Protein AF-A0AAW4BIW3-F1 (afdb_monomer)

Mean predicted aligned error: 8.55 Å

Solvent-accessible surface area (backbone atoms only — not comparable to full-atom values): 11588 Å² total; per-residue (Å²): 130,84,78,83,34,54,68,54,32,49,52,50,38,53,51,53,28,50,51,24,49,49,49,58,75,45,48,90,77,51,81,71,29,57,93,50,37,49,62,55,48,36,56,49,49,31,51,50,31,54,52,51,51,54,36,48,76,68,76,40,76,34,72,49,74,54,68,43,78,51,23,33,38,29,77,38,73,46,87,87,76,62,65,54,48,30,31,41,34,42,30,37,40,39,34,28,51,78,36,20,64,40,36,32,40,36,36,42,34,39,30,39,52,38,52,94,86,41,76,81,79,55,72,93,70,54,42,96,88,54,77,87,60,73,30,36,36,36,57,44,38,39,36,50,34,34,43,71,75,64,82,53,90,83,59,66,46,52,30,45,43,49,57,78,92,81,66,68,72,49,55,60,66,74,93,57,52,68,44,84,66,59,89,64,83,46,86,67,66,73,49,78,54,80,72,62,56,61,49,70,75,59,74,121

Secondary structure (DSSP, 8-state):
-----HHHHHHHHHHHHHHHHHHHHTGGGS--BGGGHHHHHHHHHHHHHHHHHHHHHTT----EEEEEEEEEEEEEE-TTT--SEEEEEEEEEEEEETTEEEEEEEEEEEEEEE-TTSPPPPGGG-BTTB---SEEEEEEEEEEEEES----TTS-SEEEEE-----GGGG--TTS-EEE--S----------TTHHHHHHH--

Foldseek 3Di:
DDAQDLVVLLVVLVVQLVVLVVCQVCVVVDADWPPNLVNVLSVVSNVVSVVLNVCSVVVHFDWDKRWSFQWTKGWDQDPPPSQWIKIKTKTWIWGGGRSGGAKTKIKIWIKTADDPSGDPDPPVPADPVDGDDGFIEGAWMKIFMAGSPPPPPPADSTFIFIADDDDPVSNVPPPTDYHYDYPDPPGDDRDPDPPVVVCVVVVD

Structure (mmCIF, N/CA/C/O backbone):
data_AF-A0AAW4BIW3-F1
#
_entry.id   AF-A0AAW4BIW3-F1
#
loop_
_atom_site.group_PDB
_atom_site.id
_atom_site.type_symbol
_atom_site.label_atom_id
_atom_site.label_alt_id
_atom_site.label_comp_id
_atom_site.label_asym_id
_atom_site.label_entity_id
_atom_site.label_seq_id
_atom_site.pdbx_PDB_ins_code
_atom_site.Cartn_x
_atom_site.Cartn_y
_atom_site.Cartn_z
_atom_site.occupancy
_atom_site.B_iso_or_equiv
_atom_site.auth_seq_id
_atom_site.auth_comp_id
_atom_site.auth_asym_id
_atom_site.auth_atom_id
_atom_site.pdbx_PDB_model_num
ATOM 1 N N . MET A 1 1 ? 4.079 -8.223 27.012 1.00 48.34 1 MET A N 1
ATOM 2 C CA . MET A 1 1 ? 3.621 -7.588 25.762 1.00 48.34 1 MET A CA 1
ATOM 3 C C . MET A 1 1 ? 2.196 -7.167 26.009 1.00 48.34 1 MET A C 1
ATOM 5 O O . MET A 1 1 ? 1.389 -8.037 26.318 1.00 48.34 1 MET A O 1
ATOM 9 N N . ASP A 1 2 ? 1.937 -5.865 25.982 1.00 49.59 2 ASP A N 1
ATOM 10 C CA . ASP A 1 2 ? 0.605 -5.318 26.232 1.00 49.59 2 ASP A CA 1
ATOM 11 C C . ASP A 1 2 ? -0.386 -5.863 25.195 1.00 49.59 2 ASP A C 1
ATOM 13 O O . ASP A 1 2 ? -0.051 -6.023 24.017 1.00 49.59 2 ASP A O 1
ATOM 17 N N . TYR A 1 3 ? -1.583 -6.232 25.654 1.00 65.19 3 TYR A N 1
ATOM 18 C CA . TYR A 1 3 ? -2.673 -6.643 24.775 1.00 65.19 3 TYR A CA 1
ATOM 19 C C . TYR A 1 3 ? -3.043 -5.464 23.869 1.00 65.19 3 TYR A C 1
ATOM 21 O O . TYR A 1 3 ? -3.150 -4.334 24.340 1.00 65.19 3 TYR A O 1
ATOM 29 N N . VAL A 1 4 ? -3.238 -5.720 22.574 1.00 75.38 4 VAL A N 1
ATOM 30 C CA . VAL A 1 4 ? -3.797 -4.701 21.682 1.00 75.38 4 VAL A CA 1
ATOM 31 C C . VAL A 1 4 ? -5.254 -4.500 22.065 1.00 75.38 4 VAL A C 1
ATOM 33 O O . VAL A 1 4 ? -6.060 -5.422 21.986 1.00 75.38 4 VAL A O 1
ATOM 36 N N . ASP A 1 5 ? -5.549 -3.298 22.544 1.00 85.62 5 ASP A N 1
ATOM 37 C CA . ASP A 1 5 ? -6.841 -2.895 23.075 1.00 85.62 5 ASP A CA 1
ATOM 38 C C . ASP A 1 5 ? -7.362 -1.635 22.356 1.00 85.62 5 ASP A C 1
ATOM 40 O O . ASP A 1 5 ? -6.781 -1.136 21.380 1.00 85.62 5 ASP A O 1
ATOM 44 N N . GLU A 1 6 ? -8.492 -1.106 22.822 1.00 87.62 6 GLU A N 1
ATOM 45 C CA . GLU A 1 6 ? -9.061 0.129 22.275 1.00 87.62 6 GLU A CA 1
ATOM 46 C C . GLU A 1 6 ? -8.125 1.338 22.463 1.00 87.62 6 GLU A C 1
ATOM 48 O O . GLU A 1 6 ? -8.107 2.246 21.627 1.00 87.62 6 GLU A O 1
ATOM 53 N N . GLY A 1 7 ? -7.321 1.356 23.533 1.00 89.56 7 GLY A N 1
ATOM 54 C CA . GLY A 1 7 ? -6.355 2.417 23.817 1.00 89.56 7 GLY A CA 1
ATOM 55 C C . GLY A 1 7 ? -5.219 2.439 22.798 1.00 89.56 7 GLY A C 1
ATOM 56 O O . GLY A 1 7 ? -4.925 3.487 22.214 1.00 89.56 7 GLY A O 1
ATOM 57 N N . PHE A 1 8 ? -4.637 1.273 22.513 1.00 89.00 8 PHE A N 1
ATOM 58 C CA . PHE A 1 8 ? -3.680 1.091 21.425 1.00 89.00 8 PHE A CA 1
ATOM 59 C C . PHE A 1 8 ? -4.287 1.514 20.085 1.00 89.00 8 PHE A C 1
ATOM 61 O O . PHE A 1 8 ? -3.682 2.288 19.342 1.00 89.00 8 PHE A O 1
ATOM 68 N N . THR A 1 9 ? -5.506 1.059 19.795 1.00 90.31 9 THR A N 1
ATOM 69 C CA . THR A 1 9 ? -6.198 1.342 18.529 1.00 90.31 9 THR A CA 1
ATOM 70 C C . THR A 1 9 ? -6.441 2.835 18.333 1.00 90.31 9 THR A C 1
ATOM 72 O O . THR A 1 9 ? -6.220 3.373 17.245 1.00 90.31 9 THR A O 1
ATOM 75 N N . LYS A 1 10 ? -6.837 3.540 19.395 1.00 92.81 10 LYS A N 1
ATOM 76 C CA . LYS A 1 10 ? -6.990 4.995 19.377 1.00 92.81 10 LYS A CA 1
ATOM 77 C C . LYS A 1 10 ? -5.666 5.696 19.072 1.00 92.81 10 LYS A C 1
ATOM 79 O O . LYS A 1 10 ? -5.629 6.524 18.164 1.00 92.81 10 LYS A O 1
ATOM 84 N N . ASN A 1 11 ? -4.584 5.321 19.757 1.00 93.12 11 ASN A N 1
ATOM 85 C CA . ASN A 1 11 ? -3.253 5.885 19.511 1.00 93.12 11 ASN A CA 1
ATOM 86 C C . ASN A 1 11 ? -2.783 5.632 18.071 1.00 93.12 11 ASN A C 1
ATOM 88 O O . ASN A 1 11 ? -2.283 6.544 17.414 1.00 93.12 11 ASN A O 1
ATOM 92 N N . TYR A 1 12 ? -2.993 4.418 17.559 1.00 91.94 12 TYR A N 1
ATOM 93 C CA . TYR A 1 12 ? -2.687 4.059 16.176 1.00 91.94 12 TYR A CA 1
ATOM 94 C C . TYR A 1 12 ? -3.444 4.954 15.182 1.00 91.94 12 TYR A C 1
ATOM 96 O O . TYR A 1 12 ? -2.842 5.538 14.280 1.00 91.94 12 TYR A O 1
ATOM 104 N N . LEU A 1 13 ? -4.758 5.122 15.366 1.00 93.81 13 LEU A N 1
ATOM 105 C CA . LEU A 1 13 ? -5.584 5.970 14.502 1.00 93.81 13 LEU A CA 1
ATOM 106 C C . LEU A 1 13 ? -5.188 7.453 14.577 1.00 93.81 13 LEU A C 1
ATOM 108 O O . LEU A 1 13 ? -5.211 8.140 13.552 1.00 93.81 13 LEU A O 1
ATOM 112 N N . ASP A 1 14 ? -4.818 7.953 15.758 1.00 93.88 14 ASP A N 1
ATOM 113 C CA . ASP A 1 14 ? -4.336 9.326 15.944 1.00 93.88 14 ASP A CA 1
ATOM 114 C C . ASP A 1 14 ? -2.989 9.556 15.240 1.00 93.88 14 ASP A C 1
ATOM 116 O O . ASP A 1 14 ? -2.821 10.569 14.547 1.00 93.88 14 ASP A O 1
ATOM 120 N N . LEU A 1 15 ? -2.054 8.604 15.333 1.00 94.12 15 LEU A N 1
ATOM 121 C CA . LEU A 1 15 ? -0.782 8.639 14.602 1.00 94.12 15 LEU A CA 1
ATOM 122 C C . LEU A 1 15 ? -1.010 8.602 13.088 1.00 94.12 15 LEU A C 1
ATOM 124 O O . LEU A 1 15 ? -0.494 9.458 12.367 1.00 94.12 15 LEU A O 1
ATOM 128 N N . LEU A 1 16 ? -1.842 7.676 12.607 1.00 92.56 16 LEU A N 1
ATOM 129 C CA . LEU A 1 16 ? -2.153 7.534 11.185 1.00 92.56 16 LEU A CA 1
ATOM 130 C C . LEU A 1 16 ? -2.839 8.787 10.624 1.00 92.56 16 LEU A C 1
ATOM 132 O O . LEU A 1 16 ? -2.506 9.254 9.534 1.00 92.56 16 LEU A O 1
ATOM 136 N N . LYS A 1 17 ? -3.761 9.392 11.383 1.00 94.81 17 LYS A N 1
ATOM 137 C CA . LYS A 1 17 ? -4.388 10.675 11.028 1.00 94.81 17 LYS A CA 1
ATOM 138 C C . LYS A 1 17 ? -3.368 11.811 10.976 1.00 94.81 17 LYS A C 1
ATOM 140 O O . LYS A 1 17 ? -3.452 12.657 10.081 1.00 94.81 17 LYS A O 1
ATOM 145 N N . SER A 1 18 ? -2.450 11.867 11.938 1.00 93.88 18 SER A N 1
ATOM 146 C CA . SER A 1 18 ? -1.416 12.905 12.003 1.00 93.88 18 SER A CA 1
ATOM 147 C C . SER A 1 18 ? -0.468 12.795 10.813 1.00 93.88 18 SER A C 1
ATOM 149 O O . SER A 1 18 ? -0.224 13.792 10.135 1.00 93.88 18 SER A O 1
ATOM 151 N N . PHE A 1 19 ? -0.044 11.576 10.481 1.00 92.75 19 PHE A N 1
ATOM 152 C CA . PHE A 1 19 ? 0.739 11.286 9.284 1.00 92.75 19 PHE A CA 1
ATOM 153 C C . PHE A 1 19 ? -0.003 11.675 7.999 1.00 92.75 19 PHE A C 1
ATOM 155 O O . PHE A 1 19 ? 0.530 12.423 7.184 1.00 92.75 19 PHE A O 1
ATOM 162 N N . ALA A 1 20 ? -1.267 11.272 7.840 1.00 92.38 20 ALA A N 1
ATOM 163 C CA . ALA A 1 20 ? -2.067 11.665 6.679 1.00 92.38 20 ALA A CA 1
ATOM 164 C C . ALA A 1 20 ? -2.221 13.194 6.580 1.00 92.38 20 ALA A C 1
ATOM 166 O O . ALA A 1 20 ? -2.117 13.768 5.503 1.00 92.38 20 ALA A O 1
ATOM 167 N N . THR A 1 21 ? -2.414 13.881 7.709 1.00 92.12 21 THR A N 1
ATOM 168 C CA . THR A 1 21 ? -2.512 15.350 7.754 1.00 92.12 21 THR A CA 1
ATOM 169 C C . THR A 1 21 ? -1.202 16.021 7.346 1.00 92.12 21 THR A C 1
ATOM 171 O O . THR A 1 21 ? -1.230 17.001 6.595 1.00 92.12 21 THR A O 1
ATOM 174 N N . PHE A 1 22 ? -0.068 15.477 7.790 1.00 93.56 22 PHE A N 1
ATOM 175 C CA . PHE A 1 22 ? 1.254 15.900 7.342 1.00 93.56 22 PHE A CA 1
ATOM 176 C C . PHE A 1 22 ? 1.377 15.741 5.821 1.00 93.56 22 PHE A C 1
ATOM 178 O O . PHE A 1 22 ? 1.659 16.715 5.129 1.00 93.56 22 PHE A O 1
ATOM 185 N N . LEU A 1 23 ? 1.050 14.569 5.274 1.00 90.38 23 LEU A N 1
ATOM 186 C CA . LEU A 1 23 ? 1.114 14.328 3.831 1.00 90.38 23 LEU A CA 1
ATOM 187 C C . LEU A 1 23 ? 0.186 15.250 3.019 1.00 90.38 23 LEU A C 1
ATOM 189 O O . LEU A 1 23 ? 0.612 15.755 1.986 1.00 90.38 23 LEU A O 1
ATOM 193 N N . VAL A 1 24 ? -1.038 15.540 3.484 1.00 90.12 24 VAL A N 1
ATOM 194 C CA . VAL A 1 24 ? -1.920 16.534 2.830 1.00 90.12 24 VAL A CA 1
ATOM 195 C C . VAL A 1 24 ? -1.249 17.907 2.788 1.00 90.12 24 VAL A C 1
ATOM 197 O O . VAL A 1 24 ? -1.267 18.575 1.757 1.00 90.12 24 VAL A O 1
ATOM 200 N N . THR A 1 25 ? -0.645 18.325 3.902 1.00 91.50 25 THR A N 1
ATOM 201 C CA . THR A 1 25 ? 0.024 19.632 4.021 1.00 91.50 25 THR A CA 1
ATOM 202 C C . THR A 1 25 ? 1.185 19.756 3.038 1.00 91.50 25 THR A C 1
ATOM 204 O O . THR A 1 25 ? 1.358 20.797 2.410 1.00 91.50 25 THR A O 1
ATOM 207 N N . TYR A 1 26 ? 1.945 18.677 2.861 1.00 89.00 26 TYR A N 1
ATOM 208 C CA . TYR A 1 26 ? 3.114 18.631 1.986 1.00 89.00 26 TYR A CA 1
ATOM 209 C C . TYR A 1 26 ? 2.835 17.974 0.631 1.00 89.00 26 TYR A C 1
ATOM 211 O O . TYR A 1 26 ? 3.775 17.577 -0.053 1.00 89.00 26 TYR A O 1
ATOM 219 N N . LYS A 1 27 ? 1.568 17.899 0.198 1.00 84.88 27 LYS A N 1
ATOM 220 C CA . LYS A 1 27 ? 1.150 17.241 -1.053 1.00 84.88 27 LYS A CA 1
ATOM 221 C C . LYS A 1 27 ? 1.932 17.713 -2.280 1.00 84.88 27 LYS A C 1
ATOM 223 O O . LYS A 1 27 ? 2.220 16.907 -3.156 1.00 84.88 27 LYS A O 1
ATOM 228 N N . GLY A 1 28 ? 2.301 18.996 -2.328 1.00 84.44 28 GLY A N 1
ATOM 229 C CA . GLY A 1 28 ? 3.100 19.569 -3.417 1.00 84.44 28 GLY A CA 1
ATOM 230 C C . GLY A 1 28 ? 4.540 19.046 -3.506 1.00 84.44 28 GLY A C 1
ATOM 231 O O . GLY A 1 28 ? 5.151 19.164 -4.560 1.00 84.44 28 GLY A O 1
ATOM 232 N N . ASN A 1 29 ? 5.061 18.446 -2.432 1.00 86.62 29 ASN A N 1
ATOM 233 C CA . ASN A 1 29 ? 6.402 17.856 -2.370 1.00 86.62 29 ASN A CA 1
ATOM 234 C C . ASN A 1 29 ? 6.385 16.329 -2.547 1.00 86.62 29 ASN A C 1
ATOM 236 O O . ASN A 1 29 ? 7.438 15.697 -2.498 1.00 86.62 29 ASN A O 1
ATOM 240 N N . LEU A 1 30 ? 5.204 15.721 -2.685 1.00 83.62 30 LEU A N 1
ATOM 241 C CA . LEU A 1 30 ? 5.082 14.278 -2.853 1.00 83.62 30 LEU A CA 1
ATOM 242 C C . LEU A 1 30 ? 5.386 13.879 -4.303 1.00 83.62 30 LEU A C 1
ATOM 244 O O . LEU A 1 30 ? 5.092 14.647 -5.224 1.00 83.62 30 LEU A O 1
ATOM 248 N N . PRO A 1 31 ? 5.944 12.676 -4.530 1.00 82.81 31 PRO A N 1
ATOM 249 C CA . PRO A 1 31 ? 6.169 12.178 -5.879 1.00 82.81 31 PRO A CA 1
ATOM 250 C C . PRO A 1 31 ? 4.852 12.101 -6.653 1.00 82.81 31 PRO A C 1
ATOM 252 O O . PRO A 1 31 ? 3.800 11.743 -6.111 1.00 82.81 31 PRO A O 1
ATOM 255 N N . GLN A 1 32 ? 4.918 12.409 -7.947 1.00 85.50 32 GLN A N 1
ATOM 256 C CA . GLN A 1 32 ? 3.763 12.292 -8.821 1.00 85.50 32 GLN A CA 1
ATOM 257 C C . GLN A 1 32 ? 3.399 10.813 -8.988 1.00 85.50 32 GLN A C 1
ATOM 259 O O . GLN A 1 32 ? 4.162 10.021 -9.540 1.00 85.50 32 GLN A O 1
ATOM 264 N N . SER A 1 33 ? 2.215 10.445 -8.507 1.00 87.81 33 SER A N 1
ATOM 265 C CA . SER A 1 33 ? 1.639 9.125 -8.744 1.00 87.81 33 SER A CA 1
ATOM 266 C C . SER A 1 33 ? 0.847 9.095 -10.048 1.00 87.81 33 SER A C 1
ATOM 268 O O . SER A 1 33 ? 0.292 10.117 -10.476 1.00 87.81 33 SER A O 1
ATOM 270 N N . ARG A 1 34 ? 0.676 7.902 -10.619 1.00 84.19 34 ARG A N 1
ATOM 271 C CA . ARG A 1 34 ? -0.255 7.661 -11.727 1.00 84.19 34 ARG A CA 1
ATOM 272 C C . ARG A 1 34 ? -1.655 8.151 -11.334 1.00 84.19 34 ARG A C 1
ATOM 274 O O . ARG A 1 34 ? -2.074 7.996 -10.188 1.00 84.19 34 ARG A O 1
ATOM 281 N N . ASN A 1 35 ? -2.350 8.816 -12.259 1.00 84.12 35 ASN A N 1
ATOM 282 C CA . ASN A 1 35 ? -3.729 9.301 -12.090 1.00 84.12 35 ASN A CA 1
ATOM 283 C C . ASN A 1 35 ? -4.012 10.071 -10.777 1.00 84.12 35 ASN A C 1
ATOM 285 O O . ASN A 1 35 ? -5.123 10.014 -10.259 1.00 84.12 35 ASN A O 1
ATOM 289 N N . PHE A 1 36 ? -3.015 10.762 -10.206 1.00 85.12 36 PHE A N 1
ATOM 290 C CA . PHE A 1 36 ? -3.129 11.465 -8.915 1.00 85.12 36 PHE A CA 1
ATOM 291 C C . PHE A 1 36 ? -3.561 10.579 -7.724 1.00 85.12 36 PHE A C 1
ATOM 293 O O . PHE A 1 36 ? -4.010 11.101 -6.700 1.00 85.12 36 PHE A O 1
ATOM 300 N N . GLN A 1 37 ? -3.389 9.255 -7.830 1.00 88.25 37 GLN A N 1
ATOM 301 C CA . GLN A 1 37 ? -3.779 8.262 -6.821 1.00 88.25 37 GLN A CA 1
ATOM 302 C C . GLN A 1 37 ? -3.285 8.599 -5.407 1.00 88.25 37 GLN A C 1
ATOM 304 O O . GLN A 1 37 ? -4.068 8.500 -4.468 1.00 88.25 37 GLN A O 1
ATOM 309 N N . LEU A 1 38 ? -2.035 9.051 -5.237 1.00 88.38 38 LEU A N 1
ATOM 310 C CA . LEU A 1 38 ? -1.474 9.360 -3.917 1.00 88.38 38 LEU A CA 1
ATOM 311 C C . LEU A 1 38 ? -2.234 10.494 -3.235 1.00 88.38 38 LEU A C 1
ATOM 313 O O . LEU A 1 38 ? -2.596 10.385 -2.067 1.00 88.38 38 LEU A O 1
ATOM 317 N N . GLY A 1 39 ? -2.479 11.582 -3.966 1.00 87.06 39 GLY A N 1
ATOM 318 C CA . GLY A 1 39 ? -3.200 12.730 -3.431 1.00 87.06 39 GLY A CA 1
ATOM 319 C C . GLY A 1 39 ? -4.598 12.327 -2.971 1.00 87.06 39 GLY A C 1
ATOM 320 O O . GLY A 1 39 ? -4.971 12.598 -1.833 1.00 87.06 39 GLY A O 1
ATOM 321 N N . THR A 1 40 ? -5.328 11.621 -3.836 1.00 88.50 40 THR A N 1
ATOM 322 C CA . THR A 1 40 ? -6.671 11.109 -3.539 1.00 88.50 40 THR A CA 1
ATOM 323 C C . THR A 1 40 ? -6.662 10.172 -2.334 1.00 88.50 40 THR A C 1
ATOM 325 O O . THR A 1 40 ? -7.471 10.332 -1.422 1.00 88.50 40 THR A O 1
ATOM 328 N N . PHE A 1 41 ? -5.724 9.224 -2.292 1.00 90.56 41 PHE A N 1
ATOM 329 C CA . PHE A 1 41 ? -5.600 8.267 -1.200 1.00 90.56 41 PHE A CA 1
ATOM 330 C C . PHE A 1 41 ? -5.340 8.958 0.142 1.00 90.56 41 PHE A C 1
ATOM 332 O O . PHE A 1 41 ? -6.026 8.668 1.118 1.00 90.56 41 PHE A O 1
ATOM 339 N N . VAL A 1 42 ? -4.395 9.899 0.206 1.00 90.75 42 VAL A N 1
ATOM 340 C CA . VAL A 1 42 ? -4.046 10.596 1.454 1.00 90.75 42 VAL A CA 1
ATOM 341 C C . VAL A 1 42 ? -5.226 11.427 1.981 1.00 90.75 42 VAL A C 1
ATOM 343 O O . VAL A 1 42 ? -5.490 11.430 3.190 1.00 90.75 42 VAL A O 1
ATOM 346 N N . ASP A 1 43 ? -5.978 12.080 1.091 1.00 91.19 43 ASP A N 1
ATOM 347 C CA . ASP A 1 43 ? -7.188 12.833 1.447 1.00 91.19 43 ASP A CA 1
ATOM 348 C C . ASP A 1 43 ? -8.288 11.901 2.009 1.00 91.19 43 ASP A C 1
ATOM 350 O O . ASP A 1 43 ? -8.918 12.193 3.040 1.00 91.19 43 ASP A O 1
ATOM 354 N N . VAL A 1 44 ? -8.478 10.734 1.382 1.00 92.31 44 VAL A N 1
ATOM 355 C CA . VAL A 1 44 ? -9.405 9.690 1.847 1.00 92.31 44 VAL A CA 1
ATOM 356 C C . VAL A 1 44 ? -8.956 9.126 3.194 1.00 92.31 44 VAL A C 1
ATOM 358 O O . VAL A 1 44 ? -9.766 9.068 4.120 1.00 92.31 44 VAL A O 1
ATOM 361 N N . LEU A 1 45 ? -7.678 8.780 3.350 1.00 93.44 45 LEU A N 1
ATOM 3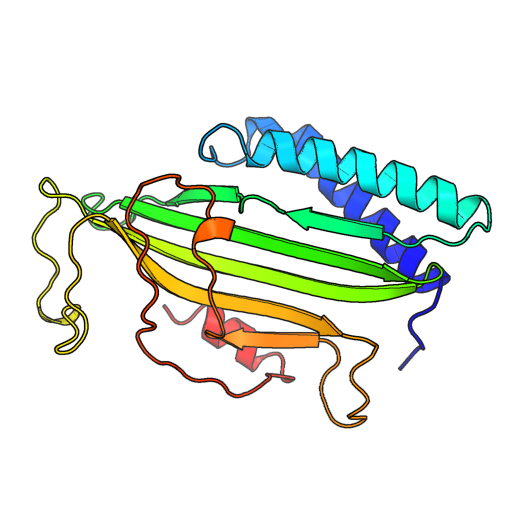62 C CA . LEU A 1 45 ? -7.101 8.235 4.580 1.00 93.44 45 LEU A CA 1
ATOM 363 C C . LEU A 1 45 ? -7.351 9.168 5.768 1.00 93.44 45 LEU A C 1
ATOM 365 O O . LEU A 1 45 ? -7.909 8.752 6.784 1.00 93.44 45 LEU A O 1
ATOM 369 N N . LYS A 1 46 ? -7.030 10.460 5.622 1.00 94.44 46 LYS A N 1
ATOM 370 C CA . LYS A 1 46 ? -7.281 11.479 6.654 1.00 94.44 46 LYS A CA 1
ATOM 371 C C . LYS A 1 46 ? -8.752 11.511 7.077 1.00 94.44 46 LYS A C 1
ATOM 373 O O . LYS A 1 46 ? -9.065 11.587 8.273 1.00 94.44 46 LYS A O 1
ATOM 378 N N . THR A 1 47 ? -9.656 11.458 6.102 1.00 95.31 47 THR A N 1
ATOM 379 C CA . THR A 1 47 ? -11.105 11.466 6.336 1.00 95.31 47 THR A CA 1
ATOM 380 C C . THR A 1 47 ? -11.550 10.204 7.071 1.00 95.31 47 THR A C 1
ATOM 382 O O . THR A 1 47 ? -12.258 10.297 8.078 1.00 95.31 47 THR A O 1
ATOM 385 N N . GLN A 1 48 ? -11.089 9.033 6.630 1.00 95.50 48 GLN A N 1
ATOM 386 C CA . GLN A 1 48 ? -11.438 7.756 7.242 1.00 95.50 48 GLN A CA 1
ATOM 387 C C . GLN A 1 48 ? -10.924 7.643 8.681 1.00 95.50 48 GLN A C 1
ATOM 389 O O . GLN A 1 48 ? -11.704 7.258 9.553 1.00 95.50 48 GLN A O 1
ATOM 394 N N . CYS A 1 49 ? -9.684 8.056 8.963 1.00 94.81 49 CYS A N 1
ATOM 395 C CA . CYS A 1 49 ? -9.146 8.067 10.327 1.00 94.81 49 CYS A CA 1
ATOM 396 C C . CYS A 1 49 ? -9.918 9.033 11.231 1.00 94.81 49 CYS A C 1
ATOM 398 O O . CYS A 1 49 ? -10.243 8.705 12.370 1.00 94.81 49 CYS A O 1
ATOM 400 N N . THR A 1 50 ? -10.289 10.212 10.718 1.00 95.88 50 THR A N 1
ATOM 401 C CA . THR A 1 50 ? -11.109 11.175 11.471 1.00 95.88 50 THR A CA 1
ATOM 402 C C . THR A 1 50 ? -12.475 10.592 11.837 1.00 95.88 50 THR A C 1
ATOM 404 O O . THR A 1 50 ? -12.949 10.791 12.955 1.00 95.88 50 THR A O 1
ATOM 407 N N . GLN A 1 51 ? -13.117 9.871 10.918 1.00 96.00 51 GLN A N 1
ATOM 408 C CA . GLN A 1 51 ? -14.386 9.191 11.185 1.00 96.00 51 GLN A CA 1
ATOM 409 C C . GLN A 1 51 ? -14.220 8.047 12.194 1.00 96.00 51 GLN A C 1
ATOM 411 O O . GLN A 1 51 ? -15.008 7.958 13.133 1.00 96.00 51 GLN A O 1
ATOM 416 N N . ALA A 1 52 ? -13.187 7.215 12.038 1.00 95.19 52 ALA A N 1
ATOM 417 C CA . ALA A 1 52 ? -12.896 6.104 12.941 1.00 95.19 52 ALA A CA 1
ATOM 418 C C . ALA A 1 52 ? -12.665 6.589 14.381 1.00 95.19 52 ALA A C 1
ATOM 420 O O . ALA A 1 52 ? -13.311 6.106 15.308 1.00 95.19 52 ALA A O 1
ATOM 421 N N . LEU A 1 53 ? -11.852 7.634 14.563 1.00 95.38 53 LEU A N 1
ATOM 422 C CA . LEU A 1 53 ? -11.618 8.249 15.872 1.00 95.38 53 LEU A CA 1
ATOM 423 C C . LEU A 1 53 ? -12.895 8.807 16.500 1.00 95.38 53 LEU A C 1
ATOM 425 O O . LEU A 1 53 ? -13.067 8.712 17.710 1.00 95.38 53 LEU A O 1
ATOM 429 N N . LYS A 1 54 ? -13.809 9.387 15.711 1.00 96.06 54 LYS A N 1
ATOM 430 C CA . LYS A 1 54 ? -15.107 9.849 16.235 1.00 96.06 54 LYS A CA 1
ATOM 431 C C . LYS A 1 54 ? -15.948 8.690 16.772 1.00 96.06 54 LYS A C 1
ATOM 433 O O . LYS A 1 54 ? -16.593 8.860 17.800 1.00 96.06 54 LYS A O 1
ATOM 438 N N . ILE A 1 55 ? -15.943 7.543 16.093 1.00 94.94 55 ILE A N 1
ATOM 439 C CA . ILE A 1 55 ? -16.673 6.339 16.519 1.00 94.94 55 ILE A CA 1
ATOM 440 C C . ILE A 1 55 ? -16.087 5.808 17.832 1.00 94.94 55 ILE A C 1
ATOM 442 O O . ILE A 1 55 ? -16.827 5.671 18.805 1.00 94.94 55 ILE A O 1
ATOM 446 N N . VAL A 1 56 ? -14.766 5.607 17.880 1.00 92.31 56 VAL A N 1
ATOM 447 C CA . VAL A 1 56 ? -14.062 5.092 19.067 1.00 92.31 56 VAL A CA 1
ATOM 448 C C . VAL A 1 56 ? -14.219 6.042 20.261 1.00 92.31 56 VAL A C 1
ATOM 450 O O . VAL A 1 56 ? -14.590 5.615 21.348 1.00 92.31 56 VAL A O 1
ATOM 453 N N . ASN A 1 57 ? -14.045 7.356 20.069 1.00 92.50 57 ASN A N 1
ATOM 454 C CA . ASN A 1 57 ? -14.217 8.340 21.148 1.00 92.50 57 ASN A CA 1
ATOM 455 C C . ASN A 1 57 ? -15.661 8.445 21.659 1.00 92.50 57 ASN A C 1
ATOM 457 O O . ASN A 1 57 ? -15.875 8.842 22.800 1.00 92.50 57 ASN A O 1
ATOM 461 N N . ALA A 1 58 ? -16.648 8.098 20.831 1.00 94.00 58 ALA A N 1
ATOM 462 C CA . ALA A 1 58 ? -18.046 8.009 21.241 1.00 94.00 58 ALA A CA 1
ATOM 463 C C . ALA A 1 58 ? -18.387 6.671 21.923 1.00 94.00 58 ALA A C 1
ATOM 465 O O . ALA A 1 58 ? -19.569 6.399 22.127 1.00 94.00 58 ALA A O 1
ATOM 466 N N . GLN A 1 59 ? -17.383 5.837 22.232 1.00 90.19 59 GLN A N 1
ATOM 467 C CA . GLN A 1 59 ? -17.536 4.503 22.826 1.00 90.19 59 GLN A CA 1
ATOM 468 C C . GLN A 1 59 ? -18.461 3.593 22.002 1.00 90.19 59 GLN A C 1
ATOM 470 O O . GLN A 1 59 ? -19.220 2.783 22.532 1.00 90.19 59 GLN A O 1
ATOM 475 N N . LYS A 1 60 ? -18.429 3.753 20.675 1.00 92.75 60 LYS A N 1
ATOM 476 C CA . LYS A 1 60 ? -19.142 2.891 19.729 1.00 92.75 60 LYS A CA 1
ATOM 477 C C . LYS A 1 60 ? -18.172 1.884 19.123 1.00 92.75 60 LYS A C 1
ATOM 479 O O . LYS A 1 60 ? -16.991 2.175 18.963 1.00 92.75 60 LYS A O 1
ATOM 484 N N . ARG A 1 61 ? -18.702 0.724 18.731 1.00 93.75 61 ARG A N 1
ATOM 485 C CA . ARG A 1 61 ? -17.928 -0.345 18.091 1.00 93.75 61 ARG A CA 1
ATOM 486 C C . ARG A 1 61 ? -17.534 0.047 16.672 1.00 93.75 61 ARG A C 1
ATOM 488 O O . ARG A 1 61 ? -18.401 0.290 15.829 1.00 93.75 61 ARG A O 1
ATOM 495 N N . LEU A 1 62 ? -16.233 0.103 16.414 1.00 95.25 62 LEU A N 1
ATOM 496 C CA . LEU A 1 62 ? -15.679 0.300 15.082 1.00 95.25 62 LEU A CA 1
ATOM 497 C C . LEU A 1 62 ? -15.431 -1.062 14.426 1.00 95.25 62 LEU A C 1
ATOM 499 O O . LEU A 1 62 ? -14.567 -1.811 14.865 1.00 95.25 62 LEU A O 1
ATOM 503 N N . ASN A 1 63 ? -16.154 -1.328 13.341 1.00 96.00 63 ASN A N 1
ATOM 504 C CA . ASN A 1 63 ? -15.891 -2.433 12.423 1.00 96.00 63 ASN A CA 1
ATOM 505 C C . ASN A 1 63 ? -15.611 -1.824 11.049 1.00 96.00 63 ASN A C 1
ATOM 507 O O . ASN A 1 63 ? -16.526 -1.291 10.413 1.00 96.00 63 ASN A O 1
ATOM 511 N N . LYS A 1 64 ? -14.341 -1.779 10.636 1.00 95.31 64 LYS A N 1
ATOM 512 C CA . LYS A 1 64 ? -13.928 -1.037 9.438 1.00 95.31 64 LYS A CA 1
ATOM 513 C C . LYS A 1 64 ? -12.650 -1.594 8.828 1.00 95.31 64 LYS A C 1
ATOM 515 O O . LYS A 1 64 ? -11.710 -1.911 9.542 1.00 95.31 64 LYS A O 1
ATOM 520 N N . VAL A 1 65 ? -12.599 -1.588 7.500 1.00 95.75 65 VAL A N 1
ATOM 521 C CA . VAL A 1 65 ? -11.369 -1.754 6.724 1.00 95.75 65 VAL A CA 1
ATOM 522 C C . VAL A 1 65 ? -11.028 -0.416 6.069 1.00 95.75 65 VAL A C 1
ATOM 524 O O . VAL A 1 65 ? -11.897 0.225 5.473 1.00 95.75 65 VAL A O 1
ATOM 527 N N . ILE A 1 66 ? -9.782 0.023 6.213 1.00 94.25 66 ILE A N 1
ATOM 528 C CA . ILE A 1 66 ? -9.205 1.158 5.488 1.00 94.25 66 ILE A CA 1
ATOM 529 C C . ILE A 1 66 ? -8.219 0.575 4.479 1.00 94.25 66 ILE A C 1
ATOM 531 O O . ILE A 1 66 ? -7.185 0.059 4.891 1.00 94.25 66 ILE A O 1
ATOM 535 N N . SER A 1 67 ? -8.527 0.656 3.185 1.00 93.00 67 SER A N 1
ATOM 536 C CA . SER A 1 67 ? -7.710 0.061 2.116 1.00 93.00 67 SER A CA 1
ATOM 537 C C . SER A 1 67 ? -7.035 1.107 1.230 1.00 93.00 67 SER A C 1
ATOM 539 O O . SER A 1 67 ? -7.557 2.206 1.029 1.00 93.00 67 SER A O 1
ATOM 541 N N . ILE A 1 68 ? -5.888 0.725 0.675 1.00 90.31 68 ILE A N 1
ATOM 542 C CA . ILE A 1 68 ? -5.186 1.381 -0.428 1.00 90.31 68 ILE A CA 1
ATOM 543 C C . ILE A 1 68 ? -5.563 0.614 -1.700 1.00 90.31 68 ILE A C 1
ATOM 545 O O . ILE A 1 68 ? -4.902 -0.361 -2.047 1.00 90.31 68 ILE A O 1
ATOM 549 N N . ASP A 1 69 ? -6.670 1.001 -2.334 1.00 86.06 69 ASP A N 1
ATOM 550 C CA . ASP A 1 69 ? -7.212 0.306 -3.506 1.00 86.06 69 ASP A CA 1
ATOM 551 C C . ASP A 1 69 ? -7.751 1.312 -4.550 1.00 86.06 69 ASP A C 1
ATOM 553 O O . ASP A 1 69 ? -8.594 2.149 -4.199 1.00 86.06 69 ASP A O 1
ATOM 557 N N . PRO A 1 70 ? -7.269 1.280 -5.810 1.00 87.56 70 PRO A N 1
ATOM 558 C CA . PRO A 1 70 ? -6.122 0.491 -6.270 1.00 87.56 70 PRO A CA 1
ATOM 559 C C . PRO A 1 70 ? -4.822 0.943 -5.594 1.00 87.56 70 PRO A C 1
ATOM 561 O O . PRO A 1 70 ? -4.750 2.020 -4.991 1.00 87.56 70 PRO A O 1
ATOM 564 N N . ASN A 1 71 ? -3.775 0.130 -5.721 1.00 91.44 71 ASN A N 1
ATOM 565 C CA . ASN A 1 71 ? -2.440 0.482 -5.265 1.00 91.44 71 ASN A CA 1
ATOM 566 C C . ASN A 1 71 ? -2.021 1.834 -5.847 1.00 91.44 71 ASN A C 1
ATOM 568 O O . ASN A 1 71 ? -2.252 2.145 -7.018 1.00 91.44 71 ASN A O 1
ATOM 572 N N . VAL A 1 72 ? -1.341 2.629 -5.031 1.00 91.62 72 VAL A N 1
ATOM 573 C CA . VAL A 1 72 ? -0.761 3.890 -5.474 1.00 91.62 72 VAL A CA 1
ATOM 574 C C . VAL A 1 72 ? 0.540 3.594 -6.204 1.00 91.62 72 VAL A C 1
ATOM 576 O O . VAL A 1 72 ? 1.461 3.040 -5.607 1.00 91.62 72 VAL A O 1
ATOM 579 N N . ILE A 1 73 ? 0.628 3.976 -7.478 1.00 91.75 73 ILE A N 1
ATOM 580 C CA . ILE A 1 73 ? 1.802 3.721 -8.322 1.00 91.75 73 ILE A CA 1
ATOM 581 C C . ILE A 1 73 ? 2.586 5.012 -8.566 1.00 91.75 73 ILE A C 1
ATOM 583 O O . ILE A 1 73 ? 2.024 6.017 -9.001 1.00 91.75 73 ILE A O 1
ATOM 587 N N . PHE A 1 74 ? 3.897 4.968 -8.347 1.00 89.50 74 PHE A N 1
ATOM 588 C CA . PHE A 1 74 ? 4.844 6.062 -8.563 1.00 89.50 74 PHE A CA 1
ATOM 589 C C . PHE A 1 74 ? 5.867 5.680 -9.614 1.00 89.50 74 PHE A C 1
ATOM 591 O O . PHE A 1 74 ? 6.389 4.568 -9.573 1.00 89.50 74 PHE A O 1
ATOM 598 N N . GLY A 1 75 ? 6.194 6.609 -10.510 1.00 87.31 75 GLY A N 1
ATOM 599 C CA . GLY A 1 75 ? 7.347 6.446 -11.390 1.00 87.31 75 GLY A CA 1
ATOM 600 C C . GLY A 1 75 ? 8.649 6.517 -10.593 1.00 87.31 75 GLY A C 1
ATOM 601 O O . GLY A 1 75 ? 8.824 7.401 -9.753 1.00 87.31 75 GLY A 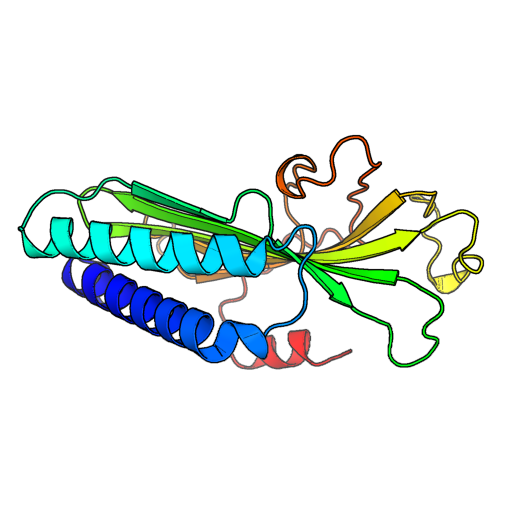O 1
ATOM 602 N N . TYR A 1 76 ? 9.563 5.599 -10.877 1.00 81.31 76 TYR A N 1
ATOM 603 C CA . TYR A 1 76 ? 10.943 5.611 -10.417 1.00 81.31 76 TYR A CA 1
ATOM 604 C C . TYR A 1 76 ? 11.846 5.595 -11.650 1.00 81.31 76 TYR A C 1
ATOM 606 O O . TYR A 1 76 ? 11.833 4.658 -12.448 1.00 81.31 76 TYR A O 1
ATOM 614 N N . THR A 1 77 ? 12.620 6.657 -11.837 1.00 71.19 77 THR A N 1
ATOM 615 C CA . THR A 1 77 ? 13.604 6.706 -12.919 1.00 71.19 77 THR A CA 1
ATOM 616 C C . THR A 1 77 ? 14.900 6.105 -12.403 1.00 71.19 77 THR A C 1
ATOM 618 O O . THR A 1 77 ? 15.449 6.622 -11.430 1.00 71.19 77 THR A O 1
ATOM 621 N N . ASN A 1 78 ? 15.402 5.054 -13.062 1.00 69.69 78 ASN A N 1
ATOM 622 C CA . ASN A 1 78 ? 16.720 4.505 -12.748 1.00 69.69 78 ASN A CA 1
ATOM 623 C C . ASN A 1 78 ? 17.773 5.626 -12.846 1.00 69.69 78 ASN A C 1
ATOM 625 O O . ASN A 1 78 ? 17.889 6.240 -13.915 1.00 69.69 78 ASN A O 1
ATOM 629 N N . PRO A 1 79 ? 18.515 5.927 -11.765 1.00 65.69 79 PRO A N 1
ATOM 630 C CA . PRO A 1 79 ? 19.503 6.996 -11.780 1.00 65.69 79 PRO A CA 1
ATOM 631 C C . PRO A 1 79 ? 20.673 6.727 -12.737 1.00 65.69 79 PRO A C 1
ATOM 633 O O . PRO A 1 79 ? 21.283 7.694 -13.192 1.00 65.69 79 PRO A O 1
ATOM 636 N N . GLU A 1 80 ? 20.968 5.463 -13.060 1.00 69.62 80 GLU A N 1
ATOM 637 C CA . GLU A 1 80 ? 22.142 5.090 -13.857 1.00 69.62 80 GLU A CA 1
ATOM 638 C C . GLU A 1 80 ? 21.940 5.287 -15.363 1.00 69.62 80 GLU A C 1
ATOM 640 O O . GLU A 1 80 ? 22.662 6.062 -15.989 1.00 69.62 80 GLU A O 1
ATOM 645 N N . ASP A 1 81 ? 20.960 4.603 -15.959 1.00 71.56 81 ASP A N 1
ATOM 646 C CA . ASP A 1 81 ? 20.803 4.555 -17.418 1.00 71.56 81 ASP A CA 1
ATOM 647 C C . ASP A 1 81 ? 19.638 5.404 -17.943 1.00 71.56 81 ASP A C 1
ATOM 649 O O . ASP A 1 81 ? 19.600 5.724 -19.132 1.00 71.56 81 ASP A O 1
ATOM 653 N N . LYS A 1 82 ? 18.677 5.760 -17.072 1.00 71.75 82 LYS A N 1
ATOM 654 C CA . LYS A 1 82 ? 17.401 6.443 -17.379 1.00 71.75 82 LYS A CA 1
ATOM 655 C C . LYS A 1 82 ? 16.602 5.829 -18.540 1.00 71.75 82 LYS A C 1
ATOM 657 O O . LYS A 1 82 ? 15.627 6.426 -18.993 1.00 71.75 82 LYS A O 1
ATOM 662 N N . SER A 1 83 ? 17.014 4.663 -19.033 1.00 73.56 83 SER A N 1
ATOM 663 C CA . SER A 1 83 ? 16.524 4.061 -20.274 1.00 73.56 83 SER A CA 1
ATOM 664 C C . SER A 1 83 ? 15.311 3.173 -20.017 1.00 73.56 83 SER A C 1
ATOM 666 O O . SER A 1 83 ? 14.471 2.967 -20.894 1.00 73.56 83 SER A O 1
ATOM 668 N N . ARG A 1 84 ? 15.204 2.676 -18.780 1.00 79.06 84 ARG A N 1
ATOM 669 C CA . ARG A 1 84 ? 14.123 1.819 -18.309 1.00 79.06 84 ARG A CA 1
ATOM 670 C C . ARG A 1 84 ? 13.217 2.563 -17.350 1.00 79.06 84 ARG A C 1
ATOM 672 O O . ARG A 1 84 ? 13.666 3.326 -16.492 1.00 79.06 84 ARG A O 1
ATOM 679 N N . LYS A 1 85 ? 11.925 2.288 -17.486 1.00 86.69 85 LYS A N 1
ATOM 680 C CA . LYS A 1 85 ? 10.894 2.815 -16.606 1.00 86.69 85 LYS A CA 1
ATOM 681 C C . LYS A 1 85 ? 10.647 1.815 -15.491 1.00 86.69 85 LYS A C 1
ATOM 683 O O . LYS A 1 85 ? 10.251 0.678 -15.741 1.00 86.69 85 LYS A O 1
ATOM 688 N N . PHE A 1 86 ? 10.864 2.255 -14.265 1.00 88.19 86 PHE A N 1
ATOM 689 C CA . PHE A 1 86 ? 10.504 1.490 -13.089 1.00 88.19 86 PHE A CA 1
ATOM 690 C C . PHE A 1 86 ? 9.359 2.180 -12.365 1.00 88.19 86 PHE A C 1
ATOM 692 O O . PHE A 1 86 ? 9.130 3.383 -12.510 1.00 88.19 86 PHE A O 1
ATOM 699 N N . TYR A 1 87 ? 8.648 1.408 -11.559 1.00 90.06 87 TYR A N 1
ATOM 700 C CA . TYR A 1 87 ? 7.590 1.904 -10.707 1.00 90.06 87 TYR A CA 1
ATOM 701 C C . TYR A 1 87 ? 7.681 1.285 -9.326 1.00 90.06 87 TYR A C 1
ATOM 703 O O . TYR A 1 87 ? 8.072 0.130 -9.160 1.00 90.06 87 TYR A O 1
ATOM 711 N N . ILE A 1 88 ? 7.251 2.061 -8.341 1.00 91.00 88 ILE A N 1
ATOM 712 C CA . ILE A 1 88 ? 6.943 1.565 -7.008 1.00 91.00 88 ILE A CA 1
ATOM 713 C C . ILE A 1 88 ? 5.431 1.590 -6.858 1.00 91.00 88 ILE A C 1
ATOM 715 O O . ILE A 1 88 ? 4.816 2.629 -7.090 1.00 91.00 88 ILE A O 1
ATOM 719 N N . SER A 1 89 ? 4.824 0.474 -6.462 1.00 92.62 89 SER A N 1
ATOM 720 C CA . SER A 1 89 ? 3.415 0.468 -6.059 1.00 92.62 89 SER A CA 1
ATOM 721 C C . SER A 1 89 ? 3.296 0.230 -4.563 1.00 92.62 89 SER A C 1
ATOM 723 O O . SER A 1 89 ? 3.916 -0.710 -4.064 1.00 92.62 89 SER A O 1
ATOM 725 N N . ILE A 1 90 ? 2.455 1.002 -3.884 1.00 91.81 90 ILE A N 1
ATOM 726 C CA . ILE A 1 90 ? 2.118 0.808 -2.473 1.00 91.81 90 ILE A CA 1
ATOM 727 C C . ILE A 1 90 ? 0.639 0.446 -2.373 1.00 91.81 90 ILE A C 1
ATOM 729 O O . ILE A 1 90 ? -0.210 1.159 -2.906 1.00 91.81 90 ILE A O 1
ATOM 733 N N . GLY A 1 91 ? 0.343 -0.656 -1.697 1.00 92.44 91 GLY A N 1
ATOM 734 C CA . GLY A 1 91 ? -1.002 -1.192 -1.508 1.00 92.44 91 GLY A CA 1
ATOM 735 C C . GLY A 1 91 ? -1.219 -1.701 -0.093 1.00 92.44 91 GLY A C 1
ATOM 736 O O . GLY A 1 91 ? -0.286 -1.714 0.712 1.00 92.44 91 GLY A O 1
ATOM 737 N N . GLY A 1 92 ? -2.426 -2.178 0.201 1.00 91.25 92 GLY A N 1
ATOM 738 C CA . GLY A 1 92 ? -2.711 -2.846 1.470 1.00 91.25 92 GLY A CA 1
ATOM 739 C C . GLY A 1 92 ? -3.978 -2.381 2.171 1.00 91.25 92 GLY A C 1
ATOM 740 O O . GLY A 1 92 ? -4.797 -1.663 1.600 1.00 91.25 92 GLY A O 1
ATOM 741 N N . TYR A 1 93 ? -4.140 -2.790 3.424 1.00 93.50 93 TYR A N 1
ATOM 742 C CA . TYR A 1 93 ? -5.261 -2.406 4.270 1.00 93.50 93 TYR A CA 1
ATOM 743 C C . TYR A 1 93 ? -4.923 -2.432 5.760 1.00 93.50 93 TYR A C 1
ATOM 745 O O . TYR A 1 93 ? -3.938 -3.019 6.202 1.00 93.50 93 TYR A O 1
ATOM 753 N N . VAL A 1 94 ? -5.805 -1.810 6.535 1.00 93.12 94 VAL A N 1
ATOM 754 C CA . VAL A 1 94 ? -5.865 -1.881 7.994 1.00 93.12 94 VAL A CA 1
ATOM 755 C C . VAL A 1 94 ? -7.290 -2.248 8.390 1.00 93.12 94 VAL A C 1
ATOM 757 O O . VAL A 1 94 ? -8.240 -1.623 7.912 1.00 93.12 94 VAL A O 1
ATOM 760 N N . LYS A 1 95 ? -7.453 -3.248 9.252 1.00 95.19 95 LYS A N 1
ATOM 761 C CA . LYS A 1 95 ? -8.742 -3.806 9.658 1.00 95.19 95 LYS A CA 1
ATOM 762 C C . LYS A 1 95 ? -8.950 -3.669 11.162 1.00 95.19 95 LYS A C 1
ATOM 764 O O . LYS A 1 95 ? -8.113 -4.060 11.974 1.00 95.19 95 LYS A O 1
ATOM 769 N N . PHE A 1 96 ? -10.116 -3.144 11.507 1.00 94.19 96 PHE A N 1
ATOM 770 C CA . PHE A 1 96 ? -10.589 -2.967 12.869 1.00 94.19 96 PHE A CA 1
ATOM 771 C C . PHE A 1 96 ? -11.858 -3.789 13.074 1.00 94.19 96 PHE A C 1
ATOM 773 O O . PHE A 1 96 ? -12.782 -3.691 12.259 1.00 94.19 96 PHE A O 1
ATOM 780 N N . GLU A 1 97 ? -11.915 -4.538 14.170 1.00 94.38 97 GLU A N 1
ATOM 781 C CA . GLU A 1 97 ? -13.101 -5.265 14.626 1.00 94.38 97 GLU A CA 1
ATOM 782 C C . GLU A 1 97 ? -13.351 -4.960 16.099 1.00 94.38 97 GLU A C 1
ATOM 784 O O . GLU A 1 97 ? -12.416 -4.925 16.894 1.00 94.38 97 GLU A O 1
ATOM 789 N N . ASP A 1 98 ? -14.607 -4.675 16.447 1.00 93.50 98 ASP A N 1
ATOM 790 C CA . ASP A 1 98 ? -15.023 -4.284 17.799 1.00 93.50 98 ASP A CA 1
ATOM 791 C C . ASP A 1 98 ? -14.086 -3.239 18.449 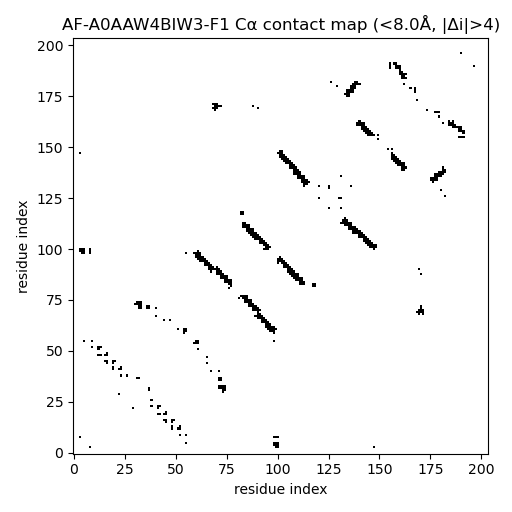1.00 93.50 98 ASP A C 1
ATOM 793 O O . ASP A 1 98 ? -13.745 -3.325 19.623 1.00 93.50 98 ASP A O 1
ATOM 797 N N . SER A 1 99 ? -13.685 -2.217 17.679 1.00 93.31 99 SER A N 1
ATOM 798 C CA . SER A 1 99 ? -12.771 -1.139 18.112 1.00 93.31 99 SER A CA 1
ATOM 799 C C . SER A 1 9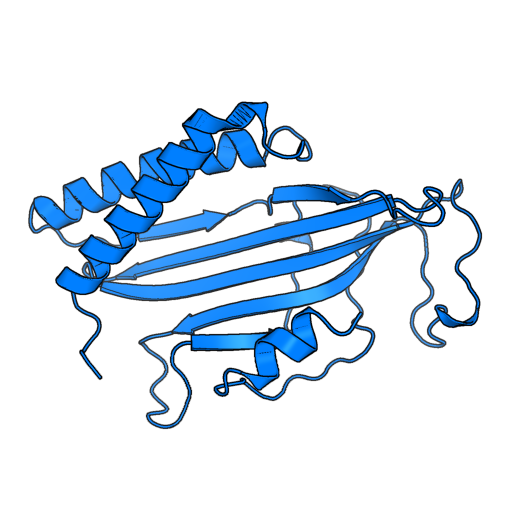9 ? -11.327 -1.552 18.412 1.00 93.31 99 SER A C 1
ATOM 801 O O . SER A 1 99 ? -10.564 -0.741 18.940 1.00 93.31 99 SER A O 1
ATOM 803 N N . VAL A 1 100 ? -10.922 -2.751 18.001 1.00 91.50 100 VAL A N 1
ATOM 804 C CA . VAL A 1 100 ? -9.557 -3.264 18.127 1.00 91.50 100 VAL A CA 1
ATOM 805 C C . VAL A 1 100 ? -8.922 -3.386 16.744 1.00 91.50 100 VAL A C 1
ATOM 807 O O . VAL A 1 100 ? -9.546 -3.869 15.800 1.00 91.50 100 VAL A O 1
ATOM 810 N N . LEU A 1 101 ? -7.673 -2.936 16.602 1.00 90.69 101 LEU A N 1
ATOM 811 C CA . LEU A 1 101 ? -6.849 -3.254 15.437 1.00 90.69 101 LEU A CA 1
ATOM 812 C C . LEU A 1 101 ? -6.559 -4.755 15.431 1.00 90.69 101 LEU A C 1
ATOM 814 O O . LEU A 1 101 ? -5.781 -5.234 16.259 1.00 90.69 101 LEU A O 1
ATOM 818 N N . ILE A 1 102 ? -7.139 -5.464 14.466 1.00 91.31 102 ILE A N 1
ATOM 819 C CA . ILE A 1 102 ? -6.939 -6.907 14.342 1.00 91.31 102 ILE A CA 1
ATOM 820 C C . ILE A 1 102 ? -5.919 -7.278 13.276 1.00 91.31 102 ILE A C 1
ATOM 822 O O . ILE A 1 102 ? -5.222 -8.276 13.417 1.00 91.31 102 ILE A O 1
ATOM 826 N N . GLU A 1 103 ? -5.795 -6.459 12.231 1.00 90.50 103 GLU A N 1
ATOM 827 C CA . GLU A 1 103 ? -4.949 -6.790 11.094 1.00 90.50 103 GLU A CA 1
ATOM 828 C C . GLU A 1 103 ? -4.473 -5.529 10.370 1.00 90.50 103 GLU A C 1
ATOM 830 O O . GLU A 1 103 ? -5.208 -4.549 10.223 1.00 90.50 103 GLU A O 1
ATOM 835 N N . GLN A 1 104 ? -3.246 -5.559 9.876 1.00 89.81 104 GLN A N 1
ATOM 836 C CA . GLN A 1 104 ? -2.742 -4.639 8.867 1.00 89.81 104 GLN A CA 1
ATOM 837 C C . GLN A 1 104 ? -1.942 -5.467 7.873 1.00 89.81 104 GLN A C 1
ATOM 839 O O . GLN A 1 104 ? -1.111 -6.264 8.280 1.00 89.81 104 GLN A O 1
ATOM 844 N N . SER A 1 105 ? -2.132 -5.231 6.582 1.00 89.75 105 SER A N 1
ATOM 845 C CA . SER A 1 105 ? -1.249 -5.766 5.552 1.00 89.75 105 SER A CA 1
ATOM 846 C C . SER A 1 105 ? -0.857 -4.642 4.621 1.00 89.75 105 SER A C 1
ATOM 848 O O . SER A 1 105 ? -1.722 -4.037 3.995 1.00 89.75 105 SER A O 1
ATOM 850 N N . LEU A 1 106 ? 0.431 -4.317 4.550 1.00 89.88 106 LEU A N 1
ATOM 851 C CA . LEU A 1 106 ? 0.957 -3.308 3.632 1.00 89.88 106 LEU A CA 1
ATOM 852 C C . LEU A 1 106 ? 1.860 -3.979 2.614 1.00 89.88 106 LEU A C 1
ATOM 854 O O . LEU A 1 106 ? 2.703 -4.793 2.969 1.00 89.88 106 LEU A O 1
ATOM 858 N N . THR A 1 107 ? 1.721 -3.604 1.348 1.00 89.88 107 THR A N 1
ATOM 859 C CA . THR A 1 107 ? 2.524 -4.174 0.268 1.00 89.88 107 THR A CA 1
ATOM 860 C C . THR A 1 107 ? 3.281 -3.103 -0.487 1.00 89.88 107 THR A C 1
ATOM 862 O O . THR A 1 107 ? 2.749 -2.032 -0.780 1.00 89.88 107 THR A O 1
ATOM 865 N N . VAL A 1 108 ? 4.528 -3.414 -0.825 1.00 90.69 108 VAL A N 1
ATOM 866 C CA . VAL A 1 108 ? 5.373 -2.598 -1.695 1.00 90.69 108 VAL A CA 1
ATOM 867 C C . VAL A 1 108 ? 5.858 -3.476 -2.836 1.00 90.69 108 VAL A C 1
ATOM 869 O O . VAL A 1 108 ? 6.465 -4.519 -2.599 1.00 90.69 108 VAL A O 1
ATOM 872 N N . ASN A 1 109 ? 5.604 -3.052 -4.071 1.00 89.38 109 ASN A N 1
ATOM 873 C CA . ASN A 1 109 ? 6.100 -3.732 -5.264 1.00 89.38 109 ASN A CA 1
ATOM 874 C C . ASN A 1 109 ? 7.098 -2.846 -6.001 1.00 89.38 109 ASN A C 1
ATOM 876 O O . ASN A 1 109 ? 6.850 -1.651 -6.168 1.00 89.38 109 ASN A O 1
ATOM 880 N N . VAL A 1 110 ? 8.175 -3.457 -6.487 1.00 88.69 110 VAL A N 1
ATOM 881 C CA . VAL A 1 110 ? 9.080 -2.876 -7.484 1.00 88.69 110 VAL A CA 1
ATOM 882 C C . VAL A 1 110 ? 8.703 -3.460 -8.833 1.00 88.69 110 VAL A C 1
ATOM 884 O O . VAL A 1 110 ? 8.658 -4.681 -8.987 1.00 88.69 110 VAL A O 1
ATOM 887 N N . ILE A 1 111 ? 8.416 -2.597 -9.798 1.00 89.19 111 ILE A N 1
ATOM 888 C CA . ILE A 1 111 ? 7.846 -2.970 -11.089 1.00 89.19 111 ILE A CA 1
ATOM 889 C C . ILE A 1 111 ? 8.729 -2.409 -12.200 1.00 89.19 111 ILE A C 1
ATOM 891 O 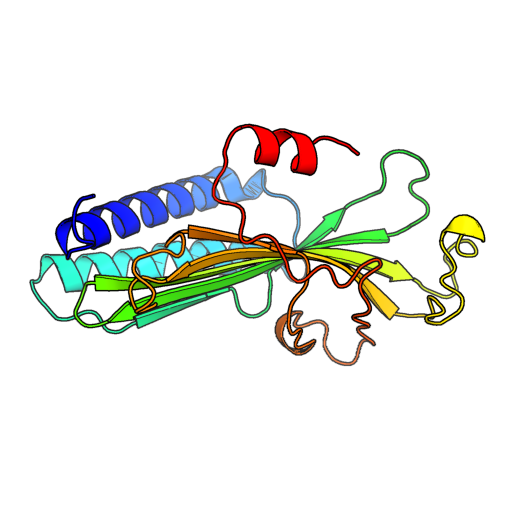O . ILE A 1 111 ? 9.138 -1.253 -12.143 1.00 89.19 111 ILE A O 1
ATOM 895 N N . LEU A 1 112 ? 9.004 -3.212 -13.219 1.00 88.25 112 LEU A N 1
ATOM 896 C CA . LEU A 1 112 ? 9.606 -2.787 -14.478 1.00 88.25 112 LEU A CA 1
ATOM 897 C C . LEU A 1 112 ? 8.506 -2.675 -15.533 1.00 88.25 112 LEU A C 1
ATOM 899 O O . LEU A 1 112 ? 7.794 -3.644 -15.766 1.00 88.25 112 LEU A O 1
ATOM 903 N N . GLU A 1 113 ? 8.385 -1.533 -16.201 1.00 89.62 113 GLU A N 1
ATOM 904 C CA . GLU A 1 113 ? 7.629 -1.451 -17.454 1.00 89.62 113 GLU A CA 1
ATOM 905 C C . GLU A 1 113 ? 8.593 -1.702 -18.609 1.00 89.62 113 GLU A C 1
ATOM 907 O O . GLU A 1 113 ? 9.605 -1.008 -18.764 1.00 89.62 113 GLU A O 1
ATOM 912 N N . HIS A 1 114 ? 8.272 -2.703 -19.418 1.00 86.50 114 HIS A N 1
ATOM 913 C CA . HIS A 1 114 ? 8.984 -2.998 -20.647 1.00 86.50 114 HIS A CA 1
ATOM 914 C C . HIS A 1 114 ? 8.059 -2.760 -21.837 1.00 86.50 114 HIS A C 1
ATOM 916 O O . HIS A 1 114 ? 6.932 -3.252 -21.872 1.00 86.50 114 HIS A O 1
ATOM 922 N N . THR A 1 115 ? 8.532 -1.991 -22.811 1.00 86.00 115 THR A N 1
ATOM 923 C CA . THR A 1 115 ? 7.840 -1.763 -24.081 1.00 86.00 115 THR A CA 1
ATOM 924 C C . THR A 1 115 ? 8.792 -2.041 -25.237 1.00 86.00 115 THR A C 1
ATOM 926 O O . THR A 1 115 ? 10.006 -2.146 -25.047 1.00 86.00 115 THR A O 1
ATOM 929 N N . THR A 1 116 ? 8.253 -2.086 -26.456 1.00 83.75 116 THR A N 1
ATOM 930 C CA . THR A 1 116 ? 9.033 -2.268 -27.690 1.00 83.75 116 THR A CA 1
ATOM 931 C C . THR A 1 116 ? 10.106 -1.203 -27.906 1.00 83.75 116 THR A C 1
ATOM 933 O O . THR A 1 116 ? 11.061 -1.447 -28.636 1.00 83.75 116 THR A O 1
ATOM 936 N N . ASP A 1 117 ? 9.952 -0.037 -27.278 1.00 83.00 117 ASP A N 1
ATOM 937 C CA . ASP A 1 117 ? 10.866 1.099 -27.420 1.00 83.00 117 ASP A CA 1
ATOM 938 C C . ASP A 1 117 ? 12.007 1.065 -26.388 1.00 83.00 117 ASP A C 1
ATOM 940 O O . ASP A 1 117 ? 12.940 1.867 -26.453 1.00 83.00 117 ASP A O 1
ATOM 944 N N . CYS A 1 118 ? 11.946 0.155 -25.410 1.00 81.31 118 CYS A N 1
ATOM 945 C CA . CYS A 1 118 ? 12.997 -0.023 -24.418 1.00 81.31 118 CYS A CA 1
ATOM 946 C C . CYS A 1 118 ? 14.191 -0.797 -24.995 1.00 81.31 118 CYS A C 1
ATOM 948 O O . CYS A 1 118 ? 14.046 -1.681 -25.838 1.00 81.31 118 CYS A O 1
ATOM 950 N N . ALA A 1 119 ? 15.383 -0.546 -24.447 1.00 80.38 119 ALA A N 1
ATOM 951 C CA . ALA A 1 119 ? 16.557 -1.356 -24.756 1.00 80.38 119 ALA A CA 1
ATOM 952 C C . ALA A 1 119 ? 16.317 -2.849 -24.424 1.00 80.38 119 ALA A C 1
ATOM 954 O O . ALA A 1 119 ? 15.621 -3.155 -23.439 1.00 80.38 119 ALA A O 1
ATOM 955 N N . PRO A 1 120 ? 16.937 -3.786 -25.172 1.00 79.50 120 PRO A N 1
ATOM 956 C CA . PRO A 1 120 ? 16.866 -5.213 -24.873 1.00 79.50 120 PRO A CA 1
ATOM 957 C C . PRO A 1 120 ? 17.248 -5.486 -23.424 1.00 79.50 120 PRO A C 1
ATOM 959 O O . PRO A 1 120 ? 18.210 -4.908 -22.919 1.00 79.50 120 PRO A O 1
ATOM 962 N N . VAL A 1 121 ? 16.478 -6.328 -22.740 1.00 78.19 121 VAL A N 1
ATOM 963 C CA . VAL A 1 121 ? 16.775 -6.740 -21.362 1.00 78.19 121 VAL A CA 1
ATOM 964 C C . VAL A 1 121 ? 18.169 -7.384 -21.315 1.00 78.19 121 VAL A C 1
ATOM 966 O O . VAL A 1 121 ? 18.439 -8.231 -22.174 1.00 78.19 121 VAL A O 1
ATOM 969 N N . PRO A 1 122 ? 19.048 -6.996 -20.366 1.00 76.06 122 PRO A N 1
ATOM 970 C CA . PRO A 1 122 ? 20.373 -7.596 -20.233 1.00 76.06 122 PRO A CA 1
ATOM 971 C C . PRO A 1 122 ? 20.275 -9.114 -20.072 1.00 76.06 122 PRO A C 1
ATOM 973 O O . PRO A 1 122 ? 19.350 -9.612 -19.430 1.00 76.06 122 PRO A O 1
ATOM 976 N N . GLU A 1 123 ? 21.198 -9.863 -20.672 1.00 75.38 123 GLU A N 1
ATOM 977 C CA . GLU A 1 123 ? 21.131 -11.330 -20.683 1.00 75.38 123 GLU A CA 1
ATOM 978 C C . GLU A 1 123 ? 21.190 -11.902 -19.259 1.00 75.38 123 GLU A C 1
ATOM 980 O O . GLU A 1 123 ? 20.483 -12.849 -18.936 1.00 75.38 123 GLU A O 1
ATOM 985 N N . GLU A 1 124 ? 21.943 -11.253 -18.374 1.00 73.69 124 GLU A N 1
ATOM 986 C CA . GLU A 1 124 ? 22.042 -11.559 -16.948 1.00 73.69 124 GLU A CA 1
ATOM 987 C C . GLU A 1 124 ? 20.722 -11.383 -16.175 1.00 73.69 124 GLU A C 1
ATOM 989 O O . GLU A 1 124 ? 20.570 -11.935 -15.087 1.00 73.69 124 GLU A O 1
ATOM 994 N N . TRP A 1 125 ? 19.760 -10.629 -16.718 1.00 71.75 125 TRP A N 1
ATOM 995 C CA . TRP A 1 125 ? 18.420 -10.460 -16.141 1.00 71.75 125 TRP A CA 1
ATOM 996 C C . TRP A 1 125 ? 17.405 -11.419 -16.758 1.00 71.75 125 TRP A C 1
ATOM 998 O O . TRP A 1 125 ? 16.324 -11.613 -16.194 1.00 71.75 125 TRP A O 1
ATOM 1008 N N . LYS A 1 126 ? 17.717 -12.012 -17.918 1.00 66.25 126 LYS A N 1
ATOM 1009 C CA . LYS A 1 126 ? 16.817 -12.945 -18.591 1.00 66.25 126 LYS A CA 1
ATOM 1010 C C . LYS A 1 126 ? 16.771 -14.245 -17.810 1.00 66.25 126 LYS A C 1
ATOM 1012 O O . LYS A 1 126 ? 17.679 -15.070 -17.833 1.00 66.25 126 LYS A O 1
ATOM 1017 N N . TRP A 1 127 ? 15.652 -14.452 -17.136 1.00 64.69 127 TRP A N 1
ATOM 1018 C CA . TRP A 1 127 ? 15.381 -15.710 -16.476 1.00 64.69 127 TRP A CA 1
ATOM 1019 C C . TRP A 1 127 ? 14.948 -16.746 -17.514 1.00 64.69 127 TRP A C 1
ATOM 1021 O O . TRP A 1 127 ? 13.926 -16.574 -18.177 1.00 64.69 127 TRP A O 1
ATOM 1031 N N . HIS A 1 128 ? 15.676 -17.862 -17.627 1.00 57.84 128 HIS A N 1
ATOM 1032 C CA . HIS A 1 128 ? 15.413 -18.909 -18.629 1.00 57.84 128 HIS A CA 1
ATOM 1033 C C . HIS A 1 128 ? 13.980 -19.481 -18.617 1.00 57.84 128 HIS A C 1
ATOM 1035 O O . HIS A 1 128 ? 13.588 -20.143 -19.574 1.00 57.84 128 HIS A O 1
ATOM 1041 N N . LYS A 1 129 ? 13.194 -19.256 -17.552 1.00 62.72 129 LYS A N 1
ATOM 1042 C CA . LYS A 1 129 ? 11.787 -19.692 -17.459 1.00 62.72 129 LYS A CA 1
ATOM 1043 C C . LYS A 1 129 ? 10.752 -18.570 -17.613 1.00 62.72 129 LYS A C 1
ATOM 1045 O O . LYS A 1 129 ? 9.575 -18.883 -17.748 1.00 62.72 129 LYS A O 1
ATOM 1050 N N . HIS A 1 130 ? 11.161 -17.301 -17.570 1.00 68.38 130 HIS A N 1
ATOM 1051 C CA . HIS A 1 130 ? 10.262 -16.144 -17.536 1.00 68.38 130 HIS A CA 1
ATOM 1052 C C . HIS A 1 130 ? 10.867 -15.006 -18.369 1.00 68.38 130 HIS A C 1
ATOM 1054 O O . HIS A 1 130 ? 11.583 -14.165 -17.820 1.00 68.38 130 HIS A O 1
ATOM 1060 N N . PRO A 1 131 ? 10.641 -14.998 -19.695 1.00 72.06 131 PRO A N 1
ATOM 1061 C CA . PRO A 1 131 ? 11.050 -13.875 -20.523 1.00 72.06 131 PRO A CA 1
ATOM 1062 C C . PRO A 1 131 ? 10.327 -12.599 -20.072 1.00 72.06 131 PRO A C 1
ATOM 1064 O O . PRO A 1 131 ? 9.151 -12.623 -19.712 1.00 72.06 131 PRO A O 1
ATOM 1067 N N . ILE A 1 132 ? 11.057 -11.484 -20.065 1.00 79.06 132 ILE A N 1
ATOM 1068 C CA . ILE A 1 132 ? 10.484 -10.157 -19.842 1.00 79.06 132 ILE A CA 1
ATOM 1069 C C . ILE A 1 132 ? 9.960 -9.671 -21.197 1.00 79.06 132 ILE A C 1
ATOM 1071 O O . ILE A 1 132 ? 10.728 -9.176 -22.020 1.00 79.06 132 ILE A O 1
ATOM 1075 N N . ASP A 1 133 ? 8.663 -9.869 -21.421 1.00 81.12 133 ASP A N 1
ATOM 1076 C CA . ASP A 1 133 ? 7.929 -9.388 -22.598 1.00 81.12 133 ASP A CA 1
ATOM 1077 C C . ASP A 1 133 ? 7.379 -7.964 -22.382 1.00 81.12 133 ASP A C 1
ATOM 1079 O O . ASP A 1 133 ? 7.657 -7.321 -21.370 1.00 81.12 133 ASP A O 1
ATOM 1083 N N . ASN A 1 134 ? 6.593 -7.436 -23.321 1.00 87.31 134 ASN A N 1
ATOM 1084 C CA . ASN A 1 134 ? 5.947 -6.134 -23.145 1.00 87.31 134 ASN A CA 1
ATOM 1085 C C . ASN A 1 134 ? 4.934 -6.164 -21.988 1.00 87.31 134 ASN A C 1
ATOM 1087 O O . ASN A 1 134 ? 4.105 -7.068 -21.926 1.00 87.31 134 ASN A O 1
ATOM 1091 N N . GLY A 1 135 ? 4.970 -5.157 -21.113 1.00 89.44 135 GLY A N 1
ATOM 1092 C CA . GLY A 1 135 ? 4.044 -4.988 -19.990 1.00 89.44 135 GLY A CA 1
ATOM 1093 C C . GLY A 1 135 ? 4.734 -4.603 -18.680 1.00 89.44 135 GLY A C 1
ATOM 1094 O O . GLY A 1 135 ? 5.881 -4.149 -18.665 1.00 89.44 135 GLY A O 1
ATOM 1095 N N . PHE A 1 136 ? 4.018 -4.782 -17.571 1.00 89.69 136 PHE A N 1
ATOM 1096 C CA . PHE A 1 136 ? 4.466 -4.469 -16.213 1.00 89.69 136 PHE A CA 1
ATOM 1097 C C . PHE A 1 136 ? 4.916 -5.738 -15.495 1.00 89.69 136 PHE A C 1
ATOM 1099 O O . PHE A 1 136 ? 4.116 -6.624 -15.215 1.00 89.69 136 PHE A O 1
ATOM 1106 N N . HIS A 1 137 ? 6.193 -5.813 -15.143 1.00 88.25 137 HIS A N 1
ATOM 1107 C CA . HIS A 1 137 ? 6.807 -6.966 -14.492 1.00 88.25 137 HIS A CA 1
ATOM 1108 C C . HIS A 1 137 ? 7.113 -6.642 -13.042 1.00 88.25 137 HIS A C 1
ATOM 1110 O O . HIS A 1 137 ? 7.974 -5.812 -12.752 1.00 88.25 137 HIS A O 1
ATOM 1116 N N . VAL A 1 138 ? 6.424 -7.297 -12.113 1.00 87.50 138 VAL A N 1
ATOM 1117 C CA . VAL A 1 138 ? 6.721 -7.175 -10.684 1.0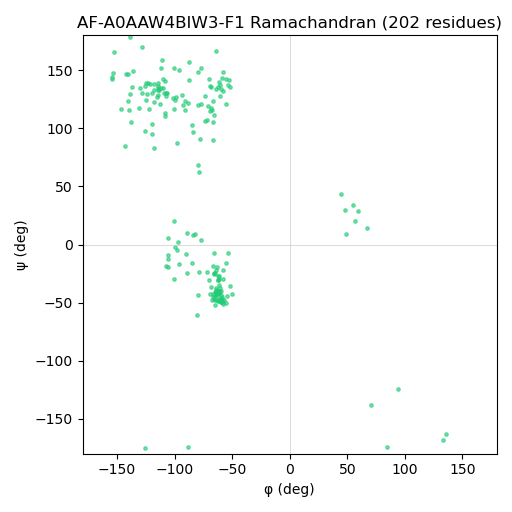0 87.50 138 VAL A CA 1
ATOM 1118 C C . VAL A 1 138 ? 8.008 -7.937 -10.389 1.00 87.50 138 VAL A C 1
ATOM 1120 O O . VAL A 1 138 ? 8.031 -9.166 -10.356 1.00 87.50 138 VAL A O 1
ATOM 1123 N N . LEU A 1 139 ? 9.079 -7.188 -10.157 1.00 83.19 139 LEU A N 1
ATOM 1124 C CA . LEU A 1 139 ? 10.408 -7.718 -9.879 1.00 83.19 139 LEU A CA 1
ATOM 1125 C C . LEU A 1 139 ? 10.531 -8.172 -8.425 1.00 83.19 139 LEU A C 1
ATOM 1127 O O . LEU A 1 139 ? 11.095 -9.222 -8.129 1.00 83.19 139 LEU A O 1
ATOM 1131 N N . ARG A 1 140 ? 10.012 -7.362 -7.500 1.00 83.50 140 ARG A N 1
ATOM 1132 C CA . ARG A 1 140 ? 10.078 -7.616 -6.059 1.00 83.50 140 ARG A CA 1
ATOM 1133 C C . ARG A 1 140 ? 8.771 -7.224 -5.404 1.00 83.50 140 ARG A C 1
ATOM 1135 O O . ARG A 1 140 ? 8.142 -6.251 -5.815 1.00 83.50 140 ARG A O 1
ATOM 1142 N N . ARG A 1 141 ? 8.406 -7.957 -4.356 1.00 85.31 141 ARG A N 1
ATOM 1143 C CA . ARG A 1 141 ? 7.234 -7.678 -3.532 1.00 85.31 141 ARG A CA 1
ATOM 1144 C C . ARG A 1 141 ? 7.565 -7.893 -2.070 1.00 85.31 141 ARG A C 1
ATOM 1146 O O . ARG A 1 141 ? 8.078 -8.949 -1.716 1.00 85.31 141 ARG A O 1
ATOM 1153 N N . PHE A 1 142 ? 7.237 -6.908 -1.252 1.00 85.56 142 PHE A N 1
ATOM 1154 C CA . PHE A 1 142 ? 7.415 -6.939 0.191 1.00 85.56 142 PHE A CA 1
ATOM 1155 C C . PHE A 1 142 ? 6.069 -6.742 0.872 1.00 85.56 142 PHE A C 1
ATOM 1157 O O . PHE A 1 142 ? 5.283 -5.896 0.445 1.00 85.56 142 PHE A O 1
ATOM 1164 N N . HIS A 1 143 ? 5.831 -7.514 1.923 1.00 84.88 143 HIS A N 1
ATOM 1165 C CA . HIS A 1 143 ? 4.669 -7.443 2.797 1.00 84.88 143 HIS A CA 1
ATOM 1166 C C . HIS A 1 143 ? 5.099 -7.014 4.185 1.00 84.88 143 HIS A C 1
ATOM 1168 O O . HIS A 1 143 ? 6.050 -7.578 4.714 1.00 84.88 143 HIS A O 1
ATOM 1174 N N . PHE A 1 144 ? 4.390 -6.061 4.773 1.00 84.88 144 PHE A N 1
ATOM 1175 C CA . PHE A 1 144 ? 4.547 -5.639 6.157 1.00 84.88 144 PHE A CA 1
ATOM 1176 C C . PHE A 1 144 ? 3.217 -5.872 6.855 1.00 84.88 144 PHE A C 1
ATOM 1178 O O . PHE A 1 144 ? 2.306 -5.037 6.787 1.00 84.88 144 PHE A O 1
ATOM 1185 N N . ASP A 1 145 ? 3.122 -7.022 7.503 1.00 84.00 145 ASP A N 1
ATOM 1186 C CA . ASP A 1 145 ? 1.868 -7.526 8.028 1.00 84.00 145 ASP A CA 1
ATOM 1187 C C . ASP A 1 145 ? 1.869 -7.463 9.556 1.00 84.00 145 ASP A C 1
ATOM 1189 O O . ASP A 1 145 ? 2.888 -7.684 10.213 1.00 84.00 145 ASP A O 1
ATOM 1193 N N . TYR A 1 146 ? 0.709 -7.136 10.112 1.00 83.69 146 TYR A N 1
ATOM 1194 C CA . TYR A 1 146 ? 0.351 -7.265 11.511 1.00 83.69 146 TYR A CA 1
ATOM 1195 C C . TYR A 1 146 ? -0.910 -8.118 11.601 1.00 83.69 146 TYR A C 1
ATOM 1197 O O . TYR A 1 146 ? -1.892 -7.800 10.937 1.00 83.69 146 TYR A O 1
ATOM 1205 N N . ASP A 1 147 ? -0.912 -9.143 12.445 1.00 81.75 147 ASP A N 1
ATOM 1206 C CA . ASP A 1 147 ? -2.095 -9.968 12.695 1.00 81.75 147 ASP A CA 1
ATOM 1207 C C . ASP A 1 147 ? -2.190 -10.301 14.188 1.00 81.75 147 ASP A C 1
ATOM 1209 O O . ASP A 1 147 ? -1.312 -10.951 14.765 1.00 81.75 147 ASP A O 1
ATOM 1213 N N . SER A 1 148 ? -3.248 -9.812 14.837 1.00 76.12 148 SER A N 1
ATOM 1214 C CA . SER A 1 148 ? -3.511 -10.065 16.255 1.00 76.12 148 SER A CA 1
ATOM 1215 C C . SER A 1 148 ? -4.251 -11.374 16.507 1.00 76.12 148 SER A C 1
ATOM 1217 O O . SER A 1 148 ? -4.335 -11.790 17.662 1.00 76.12 148 SER A O 1
ATOM 1219 N N . THR A 1 149 ? -4.843 -11.954 15.463 1.00 73.38 149 THR A N 1
ATOM 1220 C CA . THR A 1 149 ? -5.708 -13.141 15.500 1.00 73.38 149 THR A CA 1
ATOM 1221 C C . THR A 1 149 ? -4.969 -14.424 15.149 1.00 73.38 149 THR A C 1
ATOM 1223 O O . THR A 1 149 ? -5.533 -15.508 15.251 1.00 73.38 149 THR A O 1
ATOM 1226 N N . ASN A 1 150 ? -3.698 -14.317 14.765 1.00 67.00 150 ASN A N 1
ATOM 1227 C CA . ASN A 1 150 ? -2.863 -15.478 14.529 1.00 67.00 150 ASN A CA 1
ATOM 1228 C C . ASN A 1 150 ? -2.615 -16.213 15.862 1.00 67.00 150 ASN A C 1
ATOM 1230 O O . ASN A 1 150 ? -1.859 -15.744 16.713 1.00 67.00 150 ASN A O 1
ATOM 1234 N N . ASP A 1 151 ? -3.288 -17.354 16.033 1.00 57.78 151 ASP A N 1
ATOM 1235 C CA . ASP A 1 151 ? -3.319 -18.178 17.255 1.00 57.78 151 ASP A CA 1
ATOM 1236 C C . ASP A 1 151 ? -1.967 -18.824 17.614 1.00 57.78 151 ASP A C 1
ATOM 1238 O O . ASP A 1 151 ? -1.809 -19.432 18.678 1.00 57.78 151 ASP A O 1
ATOM 1242 N N . ASP A 1 152 ? -0.969 -18.713 16.739 1.00 58.78 152 ASP A N 1
ATOM 1243 C CA . ASP A 1 152 ? 0.364 -19.229 16.999 1.00 58.78 152 ASP A CA 1
ATOM 1244 C C . ASP A 1 152 ? 1.126 -18.278 17.933 1.00 58.78 152 ASP A C 1
ATOM 1246 O O . ASP A 1 152 ? 1.816 -17.355 17.499 1.00 58.78 152 ASP A O 1
ATOM 1250 N N . ASN A 1 153 ? 1.012 -18.526 19.243 1.00 56.94 153 ASN A N 1
ATOM 1251 C CA . ASN A 1 153 ? 1.678 -17.786 20.329 1.00 56.94 153 ASN A CA 1
ATOM 1252 C C . ASN A 1 153 ? 3.214 -17.664 20.186 1.00 56.94 153 ASN A C 1
ATOM 1254 O O . ASN A 1 153 ? 3.849 -16.96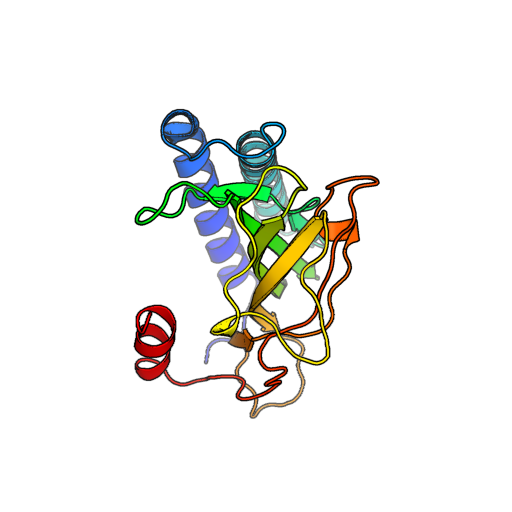6 20.980 1.00 56.94 153 ASN A O 1
ATOM 1258 N N . HIS A 1 154 ? 3.822 -18.334 19.205 1.00 54.94 154 HIS A N 1
ATOM 1259 C CA . HIS A 1 154 ? 5.250 -18.281 18.903 1.00 54.94 154 HIS A CA 1
ATOM 1260 C C . HIS A 1 154 ? 5.601 -17.477 17.642 1.00 54.94 154 HIS A C 1
ATOM 1262 O O . HIS A 1 154 ? 6.783 -17.212 17.410 1.00 54.94 154 HIS A O 1
ATOM 1268 N N . SER A 1 155 ? 4.614 -17.060 16.848 1.00 56.91 155 SER A N 1
ATOM 1269 C CA . SER A 1 155 ? 4.837 -16.274 15.637 1.00 56.91 155 SER A CA 1
ATOM 1270 C C . SER A 1 155 ? 4.8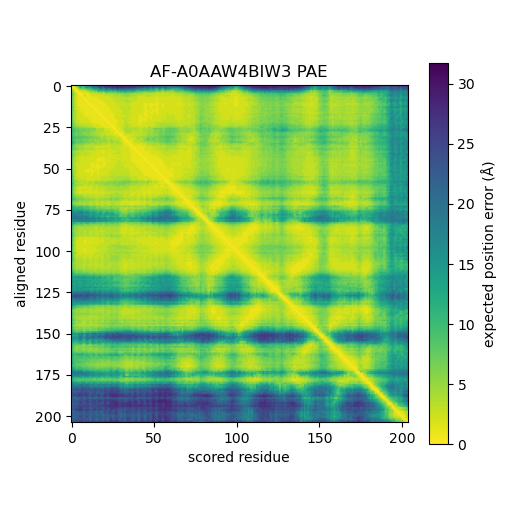72 -14.765 15.940 1.00 56.91 155 SER A C 1
ATOM 1272 O O . SER A 1 155 ? 4.103 -14.268 16.768 1.00 56.91 155 SER A O 1
ATOM 1274 N N . PRO A 1 156 ? 5.749 -13.989 15.277 1.00 56.78 156 PRO A N 1
ATOM 1275 C CA . PRO A 1 156 ? 5.744 -12.536 15.394 1.00 56.78 156 PRO A CA 1
ATOM 1276 C C . PRO A 1 156 ? 4.408 -11.963 14.920 1.00 56.78 156 PRO A C 1
ATOM 1278 O O . PRO A 1 156 ? 3.984 -12.224 13.794 1.00 56.78 156 PRO A O 1
ATOM 1281 N N . LYS A 1 157 ? 3.769 -11.134 15.754 1.00 73.25 157 LYS A N 1
ATOM 1282 C CA . LYS A 1 157 ? 2.550 -10.414 15.357 1.00 73.25 157 LYS A CA 1
ATOM 1283 C C . LYS A 1 157 ? 2.806 -9.458 14.201 1.00 73.25 157 LYS A C 1
ATOM 1285 O O . LYS A 1 157 ? 1.905 -9.262 13.408 1.00 73.25 157 LYS A O 1
ATOM 1290 N N . PHE A 1 158 ? 4.018 -8.906 14.109 1.00 75.62 158 PHE A N 1
ATOM 1291 C CA . PHE A 1 158 ? 4.501 -8.129 12.970 1.00 75.62 158 PHE A CA 1
ATOM 1292 C C . PHE A 1 158 ? 5.508 -8.952 12.173 1.00 75.62 158 PHE A C 1
ATOM 1294 O O . PHE A 1 158 ? 6.459 -9.461 12.767 1.00 75.62 158 PHE A O 1
ATOM 1301 N N . HIS A 1 159 ? 5.351 -9.049 10.856 1.00 73.56 159 HIS A N 1
ATOM 1302 C CA . HIS A 1 159 ? 6.319 -9.741 10.010 1.00 73.56 159 HIS A CA 1
ATOM 1303 C C . HIS A 1 159 ? 6.532 -9.049 8.664 1.00 73.56 159 HIS A C 1
ATOM 1305 O O . HIS A 1 159 ? 5.623 -8.455 8.086 1.00 73.56 159 HIS A O 1
ATOM 1311 N N . LEU A 1 160 ? 7.772 -9.151 8.182 1.00 75.19 160 LEU A N 1
ATOM 1312 C CA . LEU A 1 160 ? 8.159 -8.816 6.819 1.00 75.19 160 LEU A CA 1
ATOM 1313 C C . LEU A 1 160 ? 8.235 -10.108 6.002 1.00 75.19 160 LEU A C 1
ATOM 1315 O O . LEU A 1 160 ? 8.928 -11.043 6.406 1.00 75.19 160 LEU A O 1
ATOM 1319 N N . GLN A 1 161 ? 7.548 -10.160 4.863 1.00 76.25 161 GLN A N 1
ATOM 1320 C CA . GLN A 1 161 ? 7.622 -11.282 3.922 1.00 76.25 161 GLN A CA 1
ATOM 1321 C C . GLN A 1 161 ? 8.009 -10.788 2.528 1.00 76.25 161 GLN A C 1
ATOM 1323 O O . GLN A 1 161 ? 7.522 -9.763 2.051 1.00 76.25 161 GLN A O 1
ATOM 1328 N N . TYR A 1 162 ? 8.883 -11.540 1.862 1.00 78.06 162 TYR A N 1
ATOM 1329 C CA . TYR A 1 162 ? 9.187 -11.363 0.449 1.00 78.06 162 TYR A CA 1
ATOM 1330 C C . TYR A 1 162 ? 8.292 -12.291 -0.381 1.00 78.06 162 TYR A C 1
ATOM 1332 O O . TYR A 1 162 ? 8.205 -13.484 -0.112 1.00 78.06 162 TYR A O 1
ATOM 1340 N N . GLY A 1 163 ? 7.612 -11.753 -1.389 1.00 77.62 163 GLY A N 1
ATOM 1341 C CA . GLY A 1 163 ? 6.810 -12.545 -2.318 1.00 77.62 163 GLY A CA 1
ATOM 1342 C C . GLY A 1 163 ? 5.322 -12.689 -1.986 1.00 77.62 163 GLY A C 1
ATOM 1343 O O . GLY A 1 163 ? 4.610 -11.687 -1.938 1.00 77.62 163 GLY A O 1
ATOM 1344 N N . GLY A 1 164 ? 4.826 -13.927 -1.884 1.00 75.12 164 GLY A N 1
ATOM 1345 C CA . GLY A 1 164 ? 3.420 -14.253 -1.602 1.00 75.12 164 GLY A CA 1
ATOM 1346 C C . GLY A 1 164 ? 2.464 -14.271 -2.810 1.00 75.12 164 GLY A C 1
ATOM 1347 O O . GLY A 1 164 ? 2.850 -14.127 -3.966 1.00 75.12 164 GLY A O 1
ATOM 1348 N N . LYS A 1 165 ? 1.160 -14.453 -2.547 1.00 76.81 165 LYS A N 1
ATOM 1349 C CA . LYS A 1 165 ? 0.113 -14.467 -3.592 1.00 76.81 165 LYS A CA 1
ATOM 1350 C C . LYS A 1 165 ? -0.167 -13.067 -4.122 1.00 76.81 165 LYS A C 1
ATOM 1352 O O . LYS A 1 165 ? -0.479 -12.179 -3.329 1.00 76.81 165 LYS A O 1
ATOM 1357 N N . PHE A 1 166 ? -0.129 -12.886 -5.436 1.00 82.00 166 PHE A N 1
ATOM 1358 C CA . PHE A 1 166 ? -0.372 -11.603 -6.090 1.00 82.00 166 PHE A CA 1
ATOM 1359 C C . PHE A 1 166 ? -1.647 -11.641 -6.936 1.00 82.00 166 PHE A C 1
ATOM 1361 O O . PHE A 1 166 ? -1.859 -12.581 -7.699 1.00 82.00 166 PHE A O 1
ATOM 1368 N N . ASN A 1 167 ? -2.471 -10.599 -6.813 1.00 84.94 167 ASN A N 1
ATOM 1369 C CA . ASN A 1 167 ? -3.569 -10.331 -7.731 1.00 84.94 167 ASN A CA 1
ATOM 1370 C C . ASN A 1 167 ? -3.253 -9.042 -8.497 1.00 84.94 167 ASN A C 1
ATOM 1372 O O . ASN A 1 167 ? -3.076 -7.985 -7.888 1.00 84.94 167 ASN A O 1
ATOM 1376 N N . LYS A 1 168 ? -3.188 -9.145 -9.826 1.00 84.69 168 LYS A N 1
ATOM 1377 C CA . LYS A 1 168 ? -2.890 -8.022 -10.718 1.00 84.69 168 LYS A CA 1
ATOM 1378 C C . LYS A 1 168 ? -3.931 -6.907 -10.658 1.00 84.69 168 LYS A C 1
ATOM 1380 O O . LYS A 1 168 ? -3.569 -5.752 -10.861 1.00 84.69 168 LYS A O 1
ATOM 1385 N N . ASP A 1 169 ? -5.175 -7.230 -10.312 1.00 86.19 169 ASP A N 1
ATOM 1386 C CA . ASP A 1 169 ? -6.267 -6.256 -10.260 1.00 86.19 169 ASP A CA 1
ATOM 1387 C 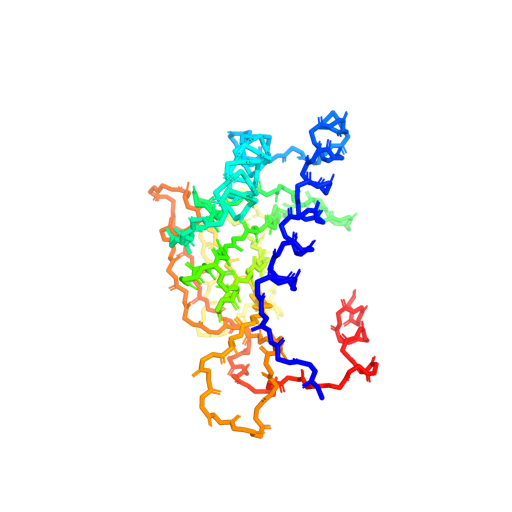C . ASP A 1 169 ? -5.983 -5.147 -9.234 1.00 86.19 169 ASP A C 1
ATOM 1389 O O . ASP A 1 169 ? -6.346 -3.993 -9.454 1.00 86.19 169 ASP A O 1
ATOM 1393 N N . TYR A 1 170 ? -5.229 -5.458 -8.170 1.00 85.12 170 TYR A N 1
ATOM 1394 C CA . TYR A 1 170 ? -4.824 -4.479 -7.157 1.00 85.12 170 TYR A CA 1
ATOM 1395 C C . TYR A 1 170 ? -3.917 -3.373 -7.702 1.00 85.12 170 TYR A C 1
ATOM 1397 O O . TYR A 1 170 ? -3.844 -2.303 -7.106 1.00 85.12 170 TYR A O 1
ATOM 1405 N N . LEU A 1 171 ? -3.219 -3.581 -8.823 1.00 85.56 171 LEU A N 1
ATOM 1406 C CA . LEU A 1 171 ? -2.424 -2.513 -9.434 1.00 85.56 171 LEU A CA 1
ATOM 1407 C C . LEU A 1 171 ? -3.298 -1.433 -10.085 1.00 85.56 171 LEU A C 1
ATOM 1409 O O . LEU A 1 171 ? -2.839 -0.305 -10.249 1.00 85.56 171 LEU A O 1
ATOM 1413 N N . GLY A 1 172 ? -4.536 -1.753 -10.474 1.00 81.69 172 GLY A N 1
ATOM 1414 C CA . GLY A 1 172 ? -5.421 -0.801 -11.148 1.00 81.69 172 GLY A CA 1
ATOM 1415 C C . GLY A 1 172 ? -4.859 -0.255 -12.468 1.00 81.69 172 GLY A C 1
ATOM 1416 O O . GLY A 1 172 ? -5.163 0.879 -12.835 1.00 81.69 172 GLY A O 1
ATOM 1417 N N . ILE A 1 173 ? -4.025 -1.036 -13.166 1.00 81.31 173 ILE A N 1
ATOM 1418 C CA . ILE A 1 173 ? -3.412 -0.675 -14.460 1.00 81.31 173 ILE A CA 1
ATOM 1419 C C . ILE A 1 173 ? -4.267 -1.065 -15.683 1.00 81.31 173 ILE A C 1
ATOM 1421 O O . ILE A 1 173 ? -3.838 -0.901 -16.818 1.00 81.31 173 ILE A O 1
ATOM 1425 N N . GLY A 1 174 ? -5.520 -1.483 -15.465 1.00 73.94 174 GLY A N 1
ATOM 1426 C CA . GLY A 1 174 ? -6.498 -1.735 -16.529 1.00 73.94 174 GLY A CA 1
ATOM 1427 C C . GLY A 1 174 ? -6.185 -2.982 -17.360 1.00 73.94 174 GLY A C 1
ATOM 1428 O O . GLY A 1 174 ? -5.798 -4.006 -16.802 1.00 73.94 174 GLY A O 1
ATOM 1429 N N . ASP A 1 175 ? -6.354 -2.876 -18.682 1.00 66.75 175 ASP A N 1
ATOM 1430 C CA . ASP A 1 175 ? -6.097 -3.951 -19.659 1.00 66.75 175 ASP A CA 1
ATOM 1431 C C . ASP A 1 175 ? -4.597 -4.163 -19.956 1.00 66.75 175 ASP A C 1
ATOM 1433 O O . ASP A 1 175 ? -4.240 -4.949 -20.831 1.00 66.75 175 ASP A O 1
ATOM 1437 N N . GLU A 1 176 ? -3.704 -3.446 -19.266 1.00 77.62 176 GLU A N 1
ATOM 1438 C CA . GLU A 1 176 ? -2.258 -3.610 -19.419 1.00 77.62 176 GLU A CA 1
ATOM 1439 C C . GLU A 1 176 ? -1.807 -4.960 -18.843 1.00 77.62 176 GLU A C 1
ATOM 1441 O O . GLU A 1 176 ? -2.204 -5.362 -17.744 1.00 77.62 176 GLU A O 1
ATOM 1446 N N . ASP A 1 177 ? -0.935 -5.657 -19.574 1.00 83.44 177 ASP A N 1
ATOM 1447 C CA . ASP A 1 177 ? -0.399 -6.927 -19.107 1.00 83.44 177 ASP A CA 1
ATOM 1448 C C . ASP A 1 177 ? 0.487 -6.720 -17.874 1.00 83.44 177 ASP A C 1
ATOM 1450 O O . ASP A 1 177 ? 1.471 -5.973 -17.894 1.00 83.44 177 ASP A O 1
ATOM 1454 N N . ALA A 1 178 ? 0.130 -7.414 -16.795 1.00 84.56 178 ALA A N 1
ATOM 1455 C CA . ALA A 1 178 ? 0.854 -7.422 -15.536 1.00 84.56 178 ALA A CA 1
ATOM 1456 C C . ALA A 1 178 ? 1.348 -8.837 -15.242 1.00 84.56 178 ALA A C 1
ATOM 1458 O O . ALA A 1 178 ? 0.555 -9.777 -15.125 1.00 84.56 178 ALA A O 1
ATOM 1459 N N . TYR A 1 179 ? 2.653 -8.975 -15.069 1.00 86.00 179 TYR A N 1
ATOM 1460 C CA . TYR A 1 179 ? 3.328 -10.240 -14.842 1.00 86.00 179 TYR A CA 1
ATOM 1461 C C . TYR A 1 179 ? 3.910 -10.274 -13.433 1.00 86.00 179 TYR A C 1
ATOM 1463 O O . TYR A 1 179 ? 4.579 -9.340 -12.986 1.00 86.00 179 TYR A O 1
ATOM 1471 N N . TYR A 1 180 ? 3.669 -11.380 -12.733 1.00 82.31 180 TYR A N 1
ATOM 1472 C CA . TYR A 1 180 ? 4.201 -11.627 -11.400 1.00 82.31 180 TYR A CA 1
ATOM 1473 C C . TYR A 1 180 ? 4.935 -12.961 -11.375 1.00 82.31 180 TYR A C 1
ATOM 1475 O O . TYR A 1 180 ? 4.319 -14.016 -11.239 1.00 82.31 180 TYR A O 1
ATOM 1483 N N . ASN A 1 181 ? 6.258 -12.894 -11.514 1.00 73.06 181 ASN A N 1
ATOM 1484 C CA . ASN A 1 181 ? 7.167 -14.023 -11.355 1.00 73.06 181 ASN A CA 1
ATOM 1485 C C . ASN A 1 181 ? 8.384 -13.522 -10.570 1.00 73.06 181 ASN A C 1
ATOM 1487 O O . ASN A 1 181 ? 9.196 -12.767 -11.098 1.00 73.06 181 ASN A O 1
ATOM 1491 N N . LEU A 1 182 ? 8.489 -13.892 -9.293 1.00 65.75 182 LEU A N 1
ATOM 1492 C CA . LEU A 1 182 ? 9.586 -13.433 -8.439 1.00 65.75 182 LEU A CA 1
ATOM 1493 C C . LEU A 1 182 ? 10.915 -14.067 -8.858 1.00 65.75 182 LEU A C 1
ATOM 1495 O O . LEU A 1 182 ? 10.973 -15.269 -9.113 1.00 65.75 182 LEU A O 1
ATOM 1499 N N . PHE A 1 183 ? 11.999 -13.288 -8.789 1.00 58.47 183 PHE A N 1
ATOM 1500 C CA . PHE A 1 183 ? 13.367 -13.790 -8.990 1.00 58.47 183 PHE A CA 1
ATOM 1501 C C . PHE A 1 183 ? 13.741 -14.917 -8.016 1.00 58.47 183 PHE A C 1
ATOM 1503 O O . PHE A 1 183 ? 14.528 -15.795 -8.359 1.00 58.47 183 PHE A O 1
ATOM 1510 N N . GLN A 1 184 ? 13.163 -14.914 -6.810 1.00 55.22 184 GLN A N 1
ATOM 1511 C CA . GLN A 1 184 ? 13.249 -16.007 -5.844 1.00 55.22 184 GLN A CA 1
ATOM 1512 C C . GLN A 1 184 ? 11.934 -16.084 -5.051 1.00 55.22 184 GLN A C 1
ATOM 1514 O O . GLN A 1 184 ? 11.605 -15.139 -4.340 1.00 55.22 184 GLN A O 1
ATOM 1519 N N . PRO A 1 185 ? 11.156 -17.173 -5.127 1.00 51.59 185 PRO A N 1
ATOM 1520 C CA . PRO A 1 185 ? 10.008 -17.375 -4.252 1.00 51.59 185 PRO A CA 1
ATOM 1521 C C . PRO A 1 185 ? 10.506 -17.890 -2.895 1.00 51.59 185 PRO A C 1
ATOM 1523 O O . PRO A 1 185 ? 10.341 -19.059 -2.557 1.00 51.59 185 PRO A O 1
ATOM 1526 N N . ILE A 1 186 ? 11.205 -17.043 -2.141 1.00 51.97 186 ILE A N 1
ATOM 1527 C CA . ILE A 1 186 ? 11.569 -17.365 -0.762 1.00 51.97 186 ILE A CA 1
ATOM 1528 C C . ILE A 1 186 ? 10.389 -16.964 0.118 1.00 51.97 186 ILE A C 1
ATOM 1530 O O . ILE A 1 186 ? 10.199 -15.790 0.407 1.00 51.97 186 ILE A O 1
ATOM 1534 N N . ASP A 1 187 ? 9.606 -17.955 0.539 1.00 49.47 187 ASP A N 1
ATOM 1535 C CA . ASP A 1 187 ? 8.442 -17.757 1.412 1.00 49.47 187 ASP A CA 1
ATOM 1536 C C . ASP A 1 187 ? 8.814 -17.704 2.919 1.00 49.47 187 ASP A C 1
ATOM 1538 O O . ASP A 1 187 ? 7.922 -17.693 3.760 1.00 49.47 187 ASP A O 1
ATOM 1542 N N . TYR A 1 188 ? 10.111 -17.676 3.289 1.00 54.81 188 TYR A N 1
ATOM 1543 C CA . TYR A 1 188 ? 10.617 -17.609 4.683 1.00 54.81 188 TYR A CA 1
ATOM 1544 C C . TYR A 1 188 ? 12.024 -16.963 4.797 1.00 54.81 188 TYR A C 1
ATOM 1546 O O . TYR A 1 188 ? 12.849 -17.215 3.927 1.00 54.81 188 TYR A O 1
ATOM 1554 N N . PRO A 1 189 ? 12.374 -16.238 5.888 1.00 52.44 189 PRO A N 1
ATOM 1555 C CA . PRO A 1 189 ? 11.716 -16.245 7.192 1.00 52.44 189 PRO A CA 1
ATOM 1556 C C . PRO A 1 189 ? 10.704 -15.113 7.375 1.00 52.44 189 PRO A C 1
ATOM 1558 O O . PRO A 1 189 ? 10.887 -14.019 6.862 1.00 52.44 189 PRO A O 1
ATOM 1561 N N . ARG A 1 190 ? 9.673 -15.358 8.192 1.00 57.50 190 ARG A N 1
ATOM 1562 C CA . ARG A 1 190 ? 8.926 -14.302 8.893 1.00 57.50 190 ARG A CA 1
ATOM 1563 C C . ARG A 1 190 ? 9.892 -13.679 9.899 1.00 57.50 190 ARG A C 1
ATOM 1565 O O . ARG A 1 190 ? 10.071 -14.223 10.984 1.00 57.50 190 ARG A O 1
ATOM 1572 N N . LEU A 1 191 ? 10.620 -12.651 9.474 1.00 54.88 191 LEU A N 1
ATOM 1573 C CA . LEU A 1 191 ? 11.768 -12.095 10.195 1.00 54.88 191 LEU A CA 1
ATOM 1574 C C . LEU A 1 191 ? 11.317 -11.410 11.497 1.00 54.88 191 LEU A C 1
ATOM 1576 O O . LEU A 1 191 ? 10.591 -10.420 11.420 1.00 54.88 191 LEU A O 1
ATOM 1580 N N . PRO A 1 192 ? 11.747 -11.876 12.687 1.00 54.03 192 PRO A N 1
ATOM 1581 C CA . PRO A 1 192 ? 11.530 -11.148 13.932 1.00 54.03 192 PRO A CA 1
ATOM 1582 C C . PRO A 1 192 ? 12.738 -10.297 14.365 1.00 54.03 192 PRO A C 1
ATOM 1584 O O . PRO A 1 192 ? 12.700 -9.748 15.464 1.00 54.03 192 PRO A O 1
ATOM 1587 N N . GLN A 1 193 ? 13.843 -10.237 13.611 1.00 45.41 193 GLN A N 1
ATOM 1588 C CA . GLN A 1 193 ? 15.134 -9.793 14.158 1.00 45.41 193 GLN A CA 1
ATOM 1589 C C . GLN A 1 193 ? 15.702 -8.532 13.499 1.00 45.41 193 GLN A C 1
ATOM 1591 O O . GLN A 1 193 ? 16.675 -8.569 12.740 1.00 45.41 193 GLN A O 1
ATOM 1596 N N . GLN A 1 194 ? 15.221 -7.377 13.966 1.00 44.28 194 GLN A N 1
ATOM 1597 C CA . GLN A 1 194 ? 16.049 -6.174 13.917 1.00 44.28 194 GLN A CA 1
ATOM 1598 C C . GLN A 1 194 ? 17.327 -6.441 14.736 1.00 44.28 194 GLN A C 1
ATOM 1600 O O . GLN A 1 194 ? 17.215 -6.975 15.845 1.00 44.28 194 GLN A O 1
ATOM 1605 N N . PRO A 1 195 ? 18.541 -6.111 14.247 1.00 49.25 195 PRO A N 1
ATOM 1606 C CA . PRO A 1 195 ? 18.854 -5.158 13.175 1.00 49.25 195 PRO A CA 1
ATOM 1607 C C . PRO A 1 195 ? 19.273 -5.757 11.814 1.00 49.25 195 PRO A C 1
ATOM 1609 O O . PRO A 1 195 ? 19.633 -4.986 10.924 1.00 49.25 195 PRO A O 1
ATOM 1612 N N . PHE A 1 196 ? 19.235 -7.080 11.612 1.00 44.97 196 PHE A N 1
ATOM 1613 C CA . PHE A 1 196 ? 19.609 -7.694 10.320 1.00 44.97 196 PHE A CA 1
ATOM 1614 C C . PHE A 1 196 ? 18.702 -7.225 9.162 1.00 44.97 196 PHE A C 1
ATOM 1616 O O . PHE A 1 196 ? 19.142 -7.123 8.017 1.00 44.97 196 PHE A O 1
ATOM 1623 N N . ASP A 1 197 ? 17.463 -6.853 9.483 1.00 51.69 197 ASP A N 1
ATOM 1624 C CA . ASP A 1 197 ? 16.410 -6.497 8.527 1.00 51.69 197 ASP A CA 1
ATOM 1625 C C . ASP A 1 197 ? 16.668 -5.192 7.758 1.00 51.69 197 ASP A C 1
ATOM 1627 O O . ASP A 1 197 ? 16.364 -5.099 6.571 1.00 51.69 197 ASP A O 1
ATOM 1631 N N . MET A 1 198 ? 17.261 -4.180 8.404 1.00 50.59 198 MET A N 1
ATOM 1632 C CA . MET A 1 198 ? 17.610 -2.924 7.726 1.00 50.59 198 MET A CA 1
ATOM 1633 C C . MET A 1 198 ? 18.759 -3.124 6.738 1.00 50.59 198 MET A C 1
ATOM 1635 O O . MET A 1 198 ? 18.790 -2.467 5.705 1.00 50.59 198 MET A O 1
ATOM 1639 N N . ILE A 1 199 ? 19.669 -4.061 7.017 1.00 49.72 199 ILE A N 1
ATOM 1640 C CA . ILE A 1 199 ? 20.792 -4.367 6.128 1.00 49.72 199 ILE A CA 1
ATOM 1641 C C . ILE A 1 199 ? 20.278 -5.043 4.853 1.00 49.72 199 ILE A C 1
ATOM 1643 O O . ILE A 1 199 ? 20.664 -4.621 3.775 1.00 49.72 199 ILE A O 1
ATOM 1647 N N . MET A 1 200 ? 19.328 -5.983 4.930 1.00 52.53 200 MET A N 1
ATOM 1648 C CA . MET A 1 200 ? 18.735 -6.579 3.717 1.00 52.53 200 MET A CA 1
ATOM 1649 C C . MET A 1 200 ? 17.913 -5.592 2.871 1.00 52.53 200 MET A C 1
ATOM 1651 O O . MET A 1 200 ? 17.743 -5.809 1.673 1.00 52.53 200 MET A O 1
ATOM 1655 N N . LEU A 1 201 ? 17.392 -4.520 3.477 1.00 51.47 201 LEU A N 1
ATOM 1656 C CA . LEU A 1 201 ? 16.708 -3.438 2.759 1.00 51.47 201 LEU A CA 1
ATOM 1657 C C . LEU A 1 201 ? 17.682 -2.457 2.081 1.00 51.47 201 LEU A C 1
ATOM 1659 O O . LEU A 1 201 ? 17.270 -1.768 1.151 1.00 51.47 201 LEU A O 1
ATOM 1663 N N . ILE A 1 202 ? 18.929 -2.368 2.562 1.00 47.84 202 ILE A N 1
ATOM 1664 C CA . ILE A 1 202 ? 19.946 -1.389 2.129 1.00 47.84 202 ILE A CA 1
ATOM 1665 C C . ILE A 1 202 ? 21.057 -2.040 1.283 1.00 47.84 202 ILE A C 1
ATOM 1667 O O . ILE A 1 202 ? 21.764 -1.336 0.572 1.00 47.84 202 ILE A O 1
ATOM 1671 N N . ASP A 1 203 ? 21.218 -3.363 1.330 1.00 39.53 203 ASP A N 1
ATOM 1672 C CA . ASP A 1 203 ? 22.218 -4.106 0.556 1.00 39.53 203 ASP A CA 1
ATOM 1673 C C . ASP A 1 203 ? 21.770 -4.302 -0.902 1.00 39.53 203 ASP A C 1
ATOM 1675 O O . ASP A 1 203 ? 21.519 -5.428 -1.320 1.00 39.53 203 ASP A O 1
ATOM 1679 N N . PHE A 1 204 ? 21.594 -3.194 -1.636 1.00 41.44 204 PHE A N 1
ATOM 1680 C CA . PHE A 1 204 ? 21.578 -3.090 -3.104 1.00 41.44 204 PHE A CA 1
ATOM 1681 C C . PHE A 1 204 ? 21.940 -1.662 -3.536 1.00 41.44 204 PHE A C 1
ATOM 1683 O O . PHE A 1 204 ? 21.185 -0.725 -3.184 1.00 41.44 204 PHE A O 1
#

Sequence (204 aa):
MDYVDEGFTKNYLDLLKSFATFLVTYKGNLPQSRNFQLGTFVDVLKTQCTQALKIVNAQKRLNKVISIDPNVIFGYTNPEDKSRKFYISIGGYVKFEDSVLIEQSLTVNVILEHTTDCAPVPEEWKWHKHPIDNGFHVLRRFHFDYDSTNDDNHSPKFHLQYGGKFNKDYLGIGDEDAYYNLFQPIDYPRLPQQPFDMIMLIDF

pLDDT: mean 80.5, std 14.41, range [39.53, 96.06]

Organism: Vibrio anguillarum (NCBI:txid55601)

Radius of gyration: 19.09 Å; Cα contacts (8 Å, |Δi|>4): 350; chains: 1; bounding box: 41×39×54 Å